Protein AF-L7Y8D2-F1 (afdb_monomer_lite)

Sequence (253 aa):
MAFKNGTKHVFAKVTVPNIDMLLEESTMKLNLISAARRVFLPCGKEVFQAQDIPPDTDVYISSGESFVDPLKTIKDHLSLTKAVSWTMNGIVLPLDKERGKTKPIISKRMKNLTEKTTARILVFKNGTGQDGYEIISPLEEKEQFLDMCTQRLDLLTRGKCLYNWIGKRVTHLKTVPLLDKCLQNSITPLRGPVWVSKGEGFIPSGAKIYLQGLLWALHQKLKPARDYSKQVRRKHFLEATVLLQLYFCSYRQ

Organism: Callorhinchus milii (NCBI:txid7868)

Radius of gyration: 34.99 Å; chains: 1; bounding box: 65×67×84 Å

Structure (mmCIF, N/CA/C/O backbone):
data_AF-L7Y8D2-F1
#
_entry.id   AF-L7Y8D2-F1
#
loop_
_atom_site.group_PDB
_atom_site.id
_atom_site.type_symbol
_atom_site.label_atom_id
_atom_site.label_alt_id
_atom_site.label_comp_id
_atom_site.label_asym_id
_atom_site.label_entity_id
_atom_site.label_seq_id
_atom_site.pdbx_PDB_ins_code
_atom_site.Cartn_x
_atom_site.Cartn_y
_atom_site.Cartn_z
_atom_site.occupancy
_atom_site.B_iso_or_equiv
_atom_site.auth_seq_id
_atom_site.auth_comp_id
_atom_site.auth_asym_id
_atom_site.auth_atom_id
_atom_site.pdbx_PDB_model_num
ATOM 1 N N . MET A 1 1 ? -30.313 1.859 44.656 1.00 87.06 1 MET A N 1
ATOM 2 C CA . MET A 1 1 ? -30.293 3.143 43.895 1.00 87.06 1 MET A CA 1
ATOM 3 C C . MET A 1 1 ? -30.495 2.869 42.405 1.00 87.06 1 MET A C 1
ATOM 5 O O . MET A 1 1 ? -30.251 1.746 41.991 1.00 87.06 1 MET A O 1
ATOM 9 N N . ALA A 1 2 ? -30.916 3.842 41.590 1.00 90.25 2 ALA A N 1
ATOM 10 C CA . ALA A 1 2 ? -31.042 3.673 40.138 1.00 90.25 2 ALA A CA 1
ATOM 11 C C . ALA A 1 2 ? -29.843 4.288 39.401 1.00 90.25 2 ALA A C 1
ATOM 13 O O . ALA A 1 2 ? -29.525 5.453 39.617 1.00 90.25 2 ALA A O 1
ATOM 14 N N . PHE A 1 3 ? -29.191 3.529 38.525 1.00 91.44 3 PHE A N 1
ATOM 15 C CA . PHE A 1 3 ? -28.015 3.937 37.755 1.00 91.44 3 PHE A CA 1
ATOM 16 C C . PHE A 1 3 ? -28.296 3.904 36.260 1.00 91.44 3 PHE A C 1
ATOM 18 O O . PHE A 1 3 ? -29.052 3.067 35.768 1.00 91.44 3 PHE A O 1
ATOM 25 N N . LYS A 1 4 ? -27.613 4.761 35.505 1.00 91.12 4 LYS A N 1
ATOM 26 C CA . LYS A 1 4 ? -27.594 4.662 34.045 1.00 91.12 4 LYS A CA 1
ATOM 27 C C . LYS A 1 4 ? -26.744 3.467 33.595 1.00 91.12 4 LYS A C 1
ATOM 29 O O . LYS A 1 4 ? -25.609 3.310 34.045 1.00 91.12 4 LYS A O 1
ATOM 34 N N . ASN A 1 5 ? -27.259 2.655 32.670 1.00 89.69 5 ASN A N 1
ATOM 35 C CA . ASN A 1 5 ? -26.537 1.505 32.117 1.00 89.69 5 ASN A CA 1
ATOM 36 C C . ASN A 1 5 ? -25.126 1.887 31.613 1.00 89.69 5 ASN A C 1
ATOM 38 O O . ASN A 1 5 ? -24.954 2.904 30.939 1.00 89.69 5 ASN A O 1
ATOM 42 N N . GLY A 1 6 ? -24.117 1.082 31.961 1.00 84.12 6 GLY A N 1
ATOM 43 C CA . GLY A 1 6 ? -22.718 1.296 31.574 1.00 84.12 6 GLY A CA 1
ATOM 44 C C . GLY A 1 6 ? -21.927 2.319 32.399 1.00 84.12 6 GLY A C 1
ATOM 45 O O . GLY A 1 6 ? -20.721 2.441 32.192 1.00 84.12 6 GLY A O 1
ATOM 46 N N . THR A 1 7 ? -22.538 3.034 33.354 1.00 82.19 7 THR A N 1
ATOM 47 C CA . THR A 1 7 ? -21.833 4.043 34.170 1.00 82.19 7 THR A CA 1
ATOM 48 C C . THR A 1 7 ? -22.288 4.043 35.627 1.00 82.19 7 THR A C 1
ATOM 50 O O . THR A 1 7 ? -23.470 3.893 35.904 1.00 82.19 7 THR A O 1
ATOM 53 N N . LYS A 1 8 ? -21.368 4.273 36.576 1.00 83.81 8 LYS A N 1
ATOM 54 C CA . LYS A 1 8 ? -21.715 4.452 38.005 1.00 83.81 8 LYS A CA 1
ATOM 55 C C . LYS A 1 8 ? -21.830 5.912 38.451 1.00 83.81 8 LYS A C 1
ATOM 57 O O . LYS A 1 8 ? -22.299 6.176 39.549 1.00 83.81 8 LYS A O 1
ATOM 62 N N . HIS A 1 9 ? -21.402 6.858 37.616 1.00 84.81 9 HIS A N 1
ATOM 63 C CA . HIS A 1 9 ? -21.375 8.281 37.972 1.00 84.81 9 HIS A CA 1
ATOM 64 C C . HIS A 1 9 ? -22.739 8.966 37.851 1.00 84.81 9 HIS A C 1
ATOM 66 O O . HIS A 1 9 ? -22.956 9.998 38.474 1.00 84.81 9 HIS A O 1
ATOM 72 N N . VAL A 1 10 ? -23.651 8.399 37.058 1.00 86.81 10 VAL A N 1
ATOM 73 C CA . VAL A 1 10 ? -24.999 8.936 36.853 1.00 86.81 10 VAL A CA 1
ATOM 74 C C . VAL A 1 10 ? -25.980 8.039 37.590 1.00 86.81 10 VAL A C 1
ATOM 76 O O . VAL A 1 10 ? -26.250 6.917 37.151 1.00 86.81 10 VAL A O 1
ATOM 79 N N . PHE A 1 11 ? -26.476 8.530 38.724 1.00 90.94 11 PHE A N 1
ATOM 80 C CA . PHE A 1 11 ? -27.400 7.804 39.582 1.00 90.94 11 PHE A CA 1
ATOM 81 C C . PHE A 1 11 ? -28.480 8.716 40.155 1.00 90.94 11 PHE A C 1
ATOM 83 O O . PHE A 1 11 ? -28.294 9.923 40.292 1.00 90.94 11 PHE A O 1
ATOM 90 N N . ALA A 1 12 ? -29.608 8.112 40.507 1.00 90.69 12 ALA A N 1
ATOM 91 C CA . ALA A 1 12 ? -30.739 8.763 41.134 1.00 90.69 12 ALA A CA 1
ATOM 92 C C . ALA A 1 12 ? -31.308 7.867 42.237 1.00 90.69 12 ALA A C 1
ATOM 94 O O . ALA A 1 12 ? -31.361 6.639 42.117 1.00 90.69 12 ALA A O 1
ATOM 95 N N . LYS A 1 13 ? -31.771 8.493 43.319 1.00 89.69 13 LYS A N 1
ATOM 96 C CA . LYS A 1 13 ? -32.571 7.810 44.333 1.00 89.69 13 LYS A CA 1
ATOM 97 C C . LYS A 1 13 ? -34.033 7.847 43.890 1.00 89.69 13 LYS A C 1
ATOM 99 O O . LYS A 1 13 ? -34.602 8.923 43.706 1.00 89.69 13 LYS A O 1
ATOM 104 N N . VAL A 1 14 ? -34.610 6.671 43.687 1.00 86.19 14 VAL A N 1
ATOM 105 C CA . VAL A 1 14 ? -35.967 6.477 43.167 1.00 86.19 14 VAL A CA 1
ATOM 106 C C . VAL A 1 14 ? -36.667 5.514 44.118 1.00 86.19 14 VAL A C 1
ATOM 108 O O . VAL A 1 14 ? -36.115 4.458 44.425 1.00 86.19 14 VAL A O 1
ATOM 111 N N . THR A 1 15 ? -37.848 5.896 44.595 1.00 83.88 15 THR A N 1
ATOM 112 C CA . THR A 1 15 ? -38.684 5.071 45.473 1.00 83.88 15 THR A CA 1
ATOM 113 C C . THR A 1 15 ? -40.069 5.025 44.857 1.00 83.88 15 THR A C 1
ATOM 115 O O . THR A 1 15 ? -40.748 6.045 44.803 1.00 83.88 15 THR A O 1
ATOM 118 N N . VAL A 1 16 ? -40.474 3.859 44.369 1.00 82.75 16 VAL A N 1
ATOM 119 C CA . VAL A 1 16 ? -41.705 3.694 43.590 1.00 82.75 16 VAL A CA 1
ATOM 120 C C . VAL A 1 16 ? -42.292 2.301 43.808 1.00 82.75 16 VAL A C 1
ATOM 122 O O . VAL A 1 16 ? -41.536 1.353 44.026 1.00 82.75 16 VAL A O 1
ATOM 125 N N . PRO A 1 17 ? -43.627 2.162 43.741 1.00 83.31 17 PRO A N 1
ATOM 126 C CA . PRO A 1 17 ? -44.314 0.896 43.990 1.00 83.31 17 PRO A CA 1
ATOM 127 C C . PRO A 1 17 ? -44.324 -0.048 42.778 1.00 83.31 17 PRO A C 1
ATOM 129 O O . PRO A 1 17 ? -44.532 -1.245 42.950 1.00 83.31 17 PRO A O 1
ATOM 132 N N . ASN A 1 18 ? -44.125 0.469 41.559 1.00 87.44 18 ASN A N 1
ATOM 133 C CA . ASN A 1 18 ? -44.198 -0.313 40.324 1.00 87.44 18 ASN A CA 1
ATOM 134 C C . ASN A 1 18 ? -43.031 0.001 39.373 1.00 87.44 18 ASN A C 1
ATOM 136 O O . ASN A 1 18 ? -42.459 1.092 39.415 1.00 87.44 18 ASN A O 1
ATOM 140 N N . ILE A 1 19 ? -42.697 -0.950 38.496 1.00 87.69 19 ILE A N 1
ATOM 141 C CA . ILE A 1 19 ? -41.548 -0.850 37.588 1.00 87.69 19 ILE A CA 1
ATOM 142 C C . ILE A 1 19 ? -41.769 0.182 36.473 1.00 87.69 19 ILE A C 1
ATOM 144 O O . ILE A 1 19 ? -40.827 0.860 36.076 1.00 87.69 19 ILE A O 1
ATOM 148 N N . ASP A 1 20 ? -43.012 0.371 36.024 1.00 89.06 20 ASP A N 1
ATOM 149 C CA . ASP A 1 20 ? -43.337 1.362 34.990 1.00 89.06 20 ASP A CA 1
ATOM 150 C C . ASP A 1 20 ? -43.079 2.787 35.495 1.00 89.06 20 ASP A C 1
ATOM 152 O O . ASP A 1 20 ? -42.413 3.582 34.833 1.00 89.06 20 ASP A O 1
ATOM 156 N N . MET A 1 21 ? -43.497 3.072 36.735 1.00 88.88 21 MET A N 1
ATOM 157 C CA . MET A 1 21 ? -43.188 4.339 37.405 1.00 88.88 21 MET A CA 1
ATOM 158 C C . MET A 1 21 ? -41.683 4.501 37.640 1.00 88.88 21 MET A C 1
ATOM 160 O O . MET A 1 21 ? -41.162 5.611 37.560 1.00 88.88 21 MET A O 1
ATOM 164 N N . LEU A 1 22 ? -40.966 3.399 37.901 1.00 89.38 22 LEU A N 1
ATOM 165 C CA . LEU A 1 22 ? -39.508 3.413 38.024 1.00 89.38 22 LEU A CA 1
ATOM 166 C C . LEU A 1 22 ? -38.846 3.839 36.719 1.00 89.38 22 LEU A C 1
ATOM 168 O O . LEU A 1 22 ? -37.937 4.665 36.755 1.00 89.38 22 LEU A O 1
ATOM 172 N N . LEU A 1 23 ? -39.294 3.322 35.578 1.00 90.75 23 LEU A N 1
ATOM 173 C CA . LEU A 1 23 ? -38.768 3.699 34.267 1.00 90.75 23 LEU A CA 1
ATOM 174 C C . LEU A 1 23 ? -39.072 5.167 33.934 1.00 90.75 23 LEU A C 1
ATOM 176 O O . LEU A 1 23 ? -38.189 5.887 33.459 1.00 90.75 23 LEU A O 1
ATOM 180 N N . GLU A 1 24 ? -40.281 5.636 34.228 1.00 90.50 24 GLU A N 1
ATOM 181 C CA . GLU A 1 24 ? -40.686 7.019 33.971 1.00 90.50 24 GLU A CA 1
ATOM 182 C C . GLU A 1 24 ? -39.905 8.021 34.837 1.00 90.50 24 GLU A C 1
ATOM 184 O O . GLU A 1 24 ? -39.236 8.912 34.300 1.00 90.50 24 GLU A O 1
ATOM 189 N N . GLU A 1 25 ? -39.870 7.822 36.162 1.00 90.56 25 GLU A N 1
ATOM 190 C CA . GLU A 1 25 ? -39.086 8.672 37.069 1.00 90.56 25 GLU A CA 1
ATOM 191 C C . GLU A 1 25 ? -37.600 8.665 36.703 1.00 90.56 25 GLU A C 1
ATOM 193 O O . GLU A 1 25 ? -36.926 9.696 36.761 1.00 90.56 25 GLU A O 1
ATOM 198 N N . SER A 1 26 ? -37.076 7.504 36.317 1.00 90.31 26 SER A N 1
ATOM 199 C CA . SER A 1 26 ? -35.664 7.363 35.978 1.00 90.31 26 SER A CA 1
ATOM 200 C C . SER A 1 26 ? -35.309 8.013 34.651 1.00 90.31 26 SER A C 1
ATOM 202 O O . SER A 1 26 ? -34.191 8.497 34.508 1.00 90.31 26 SER A O 1
ATOM 204 N N . THR A 1 27 ? -36.243 8.083 33.699 1.00 91.31 27 THR A N 1
ATOM 205 C CA . THR A 1 27 ? -36.034 8.811 32.440 1.00 91.31 27 THR A CA 1
ATOM 206 C C . THR A 1 27 ? -35.743 10.283 32.720 1.00 91.31 27 THR A C 1
ATOM 208 O O . THR A 1 27 ? -34.766 10.822 32.196 1.00 91.31 27 THR A O 1
ATOM 211 N N . MET A 1 28 ? -36.528 10.902 33.609 1.00 88.31 28 MET A N 1
ATOM 212 C CA . MET A 1 28 ? -36.327 12.297 34.001 1.00 88.31 28 MET A CA 1
ATOM 213 C C . MET A 1 28 ? -35.109 12.474 34.914 1.00 88.31 28 MET A C 1
ATOM 215 O O . MET A 1 28 ? -34.241 13.299 34.634 1.00 88.31 28 MET A O 1
ATOM 219 N N . LYS A 1 29 ? -35.000 11.682 35.989 1.00 90.81 29 LYS A N 1
ATOM 220 C CA . LYS A 1 29 ? -33.957 11.860 37.015 1.00 90.81 29 LYS A CA 1
ATOM 221 C C . LYS A 1 29 ? -32.553 11.472 36.539 1.00 90.81 29 LYS A C 1
ATOM 223 O O . LYS A 1 29 ? -31.586 12.078 36.987 1.00 90.81 29 LYS A O 1
ATOM 228 N N . LEU A 1 30 ? -32.418 10.494 35.636 1.00 87.19 30 LEU A N 1
ATOM 229 C CA . LEU A 1 30 ? -31.123 10.108 35.048 1.00 87.19 30 LEU A CA 1
ATOM 230 C C . LEU A 1 30 ? -30.788 10.884 33.765 1.00 87.19 30 LEU A C 1
ATOM 232 O O . LEU A 1 30 ? -29.744 10.620 33.163 1.00 87.19 30 LEU A O 1
ATOM 236 N N . ASN A 1 31 ? -31.654 11.820 33.350 1.00 88.25 31 ASN A N 1
ATOM 237 C CA . ASN A 1 31 ? -31.511 12.633 32.141 1.00 88.25 31 ASN A CA 1
ATOM 238 C C . ASN A 1 31 ? -31.153 11.779 30.907 1.00 88.25 31 ASN A C 1
ATOM 240 O O . ASN A 1 31 ? -30.123 11.971 30.247 1.00 88.25 31 ASN A O 1
ATOM 244 N N . LEU A 1 32 ? -31.960 10.743 30.655 1.00 86.50 32 LEU A N 1
ATOM 245 C CA . LEU A 1 32 ? -31.735 9.841 29.529 1.00 86.50 32 LEU A CA 1
ATOM 246 C C . LEU A 1 32 ? -32.148 10.520 28.218 1.00 86.50 32 LEU A C 1
ATOM 248 O O . LEU A 1 32 ? -33.183 11.167 28.134 1.00 86.50 32 LEU A O 1
ATOM 252 N N . ILE A 1 33 ? -31.354 10.313 27.165 1.00 86.38 33 ILE A N 1
ATOM 253 C CA . ILE A 1 33 ? -31.612 10.865 25.819 1.00 86.38 33 ILE A CA 1
ATOM 254 C C . ILE A 1 33 ? -32.873 10.233 25.192 1.00 86.38 33 ILE A C 1
ATOM 256 O O . ILE A 1 33 ? -33.499 10.802 24.305 1.00 86.38 33 ILE A O 1
ATOM 260 N N . SER A 1 34 ? -33.239 9.036 25.653 1.00 89.94 34 SER A N 1
ATOM 261 C CA . SER A 1 34 ? -34.416 8.279 25.234 1.00 89.94 34 SER A CA 1
ATOM 262 C C . SER A 1 34 ? -35.076 7.655 26.459 1.00 89.94 34 SER A C 1
ATOM 264 O O . SER A 1 34 ? -34.386 7.342 27.435 1.00 89.94 34 SER A O 1
ATOM 266 N N . ALA A 1 35 ? -36.387 7.424 26.378 1.00 90.00 35 ALA A N 1
ATOM 267 C CA . ALA A 1 35 ? -37.167 6.794 27.436 1.00 90.00 35 ALA A CA 1
ATOM 268 C C . ALA A 1 35 ? -36.508 5.501 27.933 1.00 90.00 35 ALA A C 1
ATOM 270 O O . ALA A 1 35 ? -36.039 4.677 27.137 1.00 90.00 35 ALA A O 1
ATOM 271 N N . ALA A 1 36 ? -36.466 5.331 29.252 1.00 91.81 36 ALA A N 1
ATOM 272 C CA . ALA A 1 36 ? -36.068 4.080 29.868 1.00 91.81 36 ALA A CA 1
ATOM 273 C C . ALA A 1 36 ? -37.047 2.969 29.460 1.00 91.81 36 ALA A C 1
ATOM 275 O O . ALA A 1 36 ? -38.257 3.175 29.437 1.00 91.81 36 ALA A O 1
ATOM 276 N N . ARG A 1 37 ? -36.523 1.788 29.128 1.00 92.31 37 ARG A N 1
ATOM 277 C CA . ARG A 1 37 ? -37.324 0.634 28.683 1.00 92.31 37 ARG A CA 1
ATOM 278 C C . ARG A 1 37 ? -37.033 -0.647 29.448 1.00 92.31 37 ARG A C 1
ATOM 280 O O . ARG A 1 37 ? -37.861 -1.545 29.439 1.00 92.31 37 ARG A O 1
ATOM 287 N N . ARG A 1 38 ? -35.837 -0.770 30.028 1.00 91.44 38 ARG A N 1
ATOM 288 C CA . ARG A 1 38 ? -35.358 -2.016 30.636 1.00 91.44 38 ARG A CA 1
ATOM 289 C C . ARG A 1 38 ? -34.639 -1.741 31.946 1.00 91.44 38 ARG A C 1
ATOM 291 O O . ARG A 1 38 ? -33.908 -0.750 32.050 1.00 91.44 38 ARG A O 1
ATOM 298 N N . VAL A 1 39 ? -34.812 -2.649 32.903 1.00 91.25 39 VAL A N 1
ATOM 299 C CA . VAL A 1 39 ? -34.174 -2.618 34.223 1.00 91.25 39 VAL A CA 1
ATOM 300 C C . VAL A 1 39 ? -33.323 -3.871 34.390 1.00 91.25 39 VAL A C 1
ATOM 302 O O . VAL A 1 39 ? -33.779 -4.981 34.130 1.00 91.25 39 VAL A O 1
ATOM 305 N N . PHE A 1 40 ? -32.086 -3.696 34.838 1.00 92.62 40 PHE A N 1
ATOM 306 C CA . PHE A 1 40 ? -31.126 -4.770 35.055 1.00 92.62 40 PHE A CA 1
ATOM 307 C C . PHE A 1 40 ? -30.589 -4.750 36.483 1.00 92.62 40 PHE A C 1
ATOM 309 O O . PHE A 1 40 ? -30.324 -3.692 37.054 1.00 92.62 40 PHE A O 1
ATOM 316 N N . LEU A 1 41 ? -30.367 -5.932 37.045 1.00 91.00 41 LEU A N 1
ATOM 317 C CA . LEU A 1 41 ? -29.640 -6.108 38.300 1.00 91.00 41 LEU A CA 1
ATOM 318 C C . LEU A 1 41 ? -28.122 -5.982 38.088 1.00 91.00 41 LEU A C 1
ATOM 320 O O . LEU A 1 41 ? -27.644 -6.094 36.956 1.00 91.00 41 LEU A O 1
ATOM 324 N N . PRO A 1 42 ? -27.321 -5.845 39.163 1.00 86.56 42 PRO A N 1
ATOM 325 C CA . PRO A 1 42 ? -25.861 -5.797 39.061 1.00 86.56 42 PRO A CA 1
ATOM 326 C C . PRO A 1 42 ? -25.249 -7.071 38.465 1.00 86.56 42 PRO A C 1
ATOM 328 O O . PRO A 1 42 ? -24.153 -7.029 37.915 1.00 86.56 42 PRO A O 1
ATOM 331 N N . CYS A 1 43 ? -25.962 -8.199 38.549 1.00 82.38 43 CYS A N 1
ATOM 332 C CA . CYS A 1 43 ? -25.589 -9.462 37.915 1.00 82.38 43 CYS A CA 1
ATOM 333 C C . CYS A 1 43 ? -25.906 -9.518 36.407 1.00 82.38 43 CYS A C 1
ATOM 335 O O . CYS A 1 43 ? -25.601 -10.518 35.763 1.00 82.38 43 CYS A O 1
ATOM 337 N N . GLY A 1 44 ? -26.525 -8.476 35.843 1.00 85.62 44 GLY A N 1
ATOM 338 C CA . GLY A 1 44 ? -26.927 -8.397 34.438 1.00 85.62 44 GLY A CA 1
ATOM 339 C C . GLY A 1 44 ? -28.253 -9.082 34.098 1.00 85.62 44 GLY A C 1
ATOM 340 O O . GLY A 1 44 ? -28.633 -9.108 32.930 1.00 85.62 44 GLY A O 1
ATOM 341 N N . LYS A 1 45 ? -28.974 -9.617 35.093 1.00 89.50 45 LYS A N 1
ATOM 342 C CA . LYS A 1 45 ? -30.316 -10.191 34.909 1.00 89.50 45 LYS A CA 1
ATOM 343 C C . LYS A 1 45 ? -31.349 -9.079 34.694 1.00 89.50 45 LYS A C 1
ATOM 345 O O . LYS A 1 45 ? -31.377 -8.118 35.461 1.00 89.50 45 LYS A O 1
ATOM 350 N N . GLU A 1 46 ? -32.182 -9.223 33.666 1.00 91.06 46 GLU A N 1
ATOM 351 C CA . GLU A 1 46 ? -33.297 -8.311 33.377 1.00 91.06 46 GLU A CA 1
ATOM 352 C C . GLU A 1 46 ? -34.460 -8.560 34.344 1.00 91.06 46 GLU A C 1
ATOM 354 O O . GLU A 1 46 ? -34.756 -9.706 34.694 1.00 91.06 46 GLU A O 1
ATOM 359 N N . VAL A 1 47 ? -35.088 -7.477 34.790 1.00 90.69 47 VAL A N 1
ATOM 360 C CA . VAL A 1 47 ? -36.186 -7.484 35.758 1.00 90.69 47 VAL A CA 1
ATOM 361 C C . VAL A 1 47 ? -37.434 -6.931 35.084 1.00 90.69 47 VAL A C 1
ATOM 363 O O . VAL A 1 47 ? -37.393 -5.848 34.501 1.00 90.69 47 VAL A O 1
ATOM 366 N N . PHE A 1 48 ? -38.538 -7.670 35.191 1.00 86.31 48 PHE A N 1
ATOM 367 C CA . PHE A 1 48 ? -39.834 -7.280 34.628 1.00 86.31 48 PHE A CA 1
ATOM 368 C C . PHE A 1 48 ? -40.857 -6.907 35.701 1.00 86.31 48 PHE A C 1
ATOM 370 O O . PHE A 1 48 ? -41.799 -6.182 35.405 1.00 86.31 48 PHE A O 1
ATOM 377 N N . GLN A 1 49 ? -40.688 -7.381 36.939 1.00 84.94 49 GLN A N 1
ATOM 378 C CA . GLN A 1 49 ? -41.607 -7.101 38.039 1.00 84.94 49 GLN A CA 1
ATOM 379 C C . GLN A 1 49 ? -40.877 -6.489 39.234 1.00 84.94 49 GLN A C 1
ATOM 381 O O . GLN A 1 49 ? -39.734 -6.827 39.525 1.00 84.94 49 GLN A O 1
ATOM 386 N N . ALA A 1 50 ? -41.559 -5.608 39.971 1.00 82.88 50 ALA A N 1
ATOM 387 C CA . ALA A 1 50 ? -40.984 -4.951 41.147 1.00 82.88 50 ALA A CA 1
ATOM 388 C C . ALA A 1 50 ? -40.599 -5.940 42.268 1.00 82.88 50 ALA A C 1
ATOM 390 O O . ALA A 1 50 ? -39.672 -5.672 43.024 1.00 82.88 50 ALA A O 1
ATOM 391 N N . GLN A 1 51 ? -41.268 -7.097 42.344 1.00 84.12 51 GLN A N 1
ATOM 392 C CA . GLN A 1 51 ? -40.999 -8.150 43.335 1.00 84.12 51 GLN A CA 1
ATOM 393 C C . GLN A 1 51 ? -39.635 -8.828 43.134 1.00 84.12 51 GLN A C 1
ATOM 395 O O . GLN A 1 51 ? -39.054 -9.338 44.089 1.00 84.12 51 GLN A O 1
ATOM 400 N N . ASP A 1 52 ? -39.107 -8.806 41.906 1.00 83.56 52 ASP A N 1
ATOM 401 C CA . ASP A 1 52 ? -37.815 -9.408 41.564 1.00 83.56 52 ASP A CA 1
ATOM 402 C C . ASP A 1 52 ? -36.621 -8.529 41.984 1.00 83.56 52 ASP A C 1
ATOM 404 O O . ASP A 1 52 ? -35.467 -8.951 41.865 1.00 83.56 52 ASP A O 1
ATOM 408 N N . ILE A 1 53 ? -36.878 -7.297 42.445 1.00 83.44 53 ILE A N 1
ATOM 409 C CA . ILE A 1 53 ? -35.863 -6.355 42.917 1.00 83.44 53 ILE A CA 1
ATOM 410 C C . ILE A 1 53 ? -35.785 -6.474 44.443 1.00 83.44 53 ILE A C 1
ATOM 412 O O . ILE A 1 53 ? -36.732 -6.091 45.133 1.00 83.44 53 ILE A O 1
ATOM 416 N N . PRO A 1 54 ? -34.666 -6.960 45.007 1.00 83.62 54 PRO A N 1
ATOM 417 C CA . PRO A 1 54 ? -34.513 -6.992 46.452 1.00 83.62 54 PRO A CA 1
ATOM 418 C C . PRO A 1 54 ? -34.491 -5.562 47.025 1.00 83.62 54 PRO A C 1
ATOM 420 O O . PRO A 1 54 ? -33.996 -4.638 46.363 1.00 83.62 54 PRO A O 1
ATOM 423 N N . PRO A 1 55 ? -34.983 -5.356 48.260 1.00 81.38 55 PRO A N 1
ATOM 424 C CA . PRO A 1 55 ? -34.941 -4.047 48.905 1.00 81.38 55 PRO A CA 1
ATOM 425 C C . PRO A 1 55 ? -33.498 -3.528 48.997 1.00 81.38 55 PRO A C 1
ATOM 427 O O . PRO A 1 55 ? -32.550 -4.306 49.098 1.00 81.38 55 PRO A O 1
ATOM 430 N N . ASP A 1 56 ? -33.338 -2.207 48.892 1.00 81.88 56 ASP A N 1
ATOM 431 C CA . ASP A 1 56 ? -32.051 -1.491 48.918 1.00 81.88 56 ASP A CA 1
ATOM 432 C C . ASP A 1 56 ? -31.011 -1.925 47.868 1.00 81.88 56 ASP A C 1
ATOM 434 O O . ASP A 1 56 ? -29.824 -1.619 47.982 1.00 81.88 56 ASP A O 1
ATOM 438 N N . THR A 1 57 ? -31.449 -2.577 46.788 1.00 85.94 57 THR A N 1
ATOM 439 C CA . THR A 1 57 ? -30.550 -3.011 45.713 1.00 85.94 57 THR A CA 1
ATOM 440 C C . THR A 1 57 ? -30.296 -1.907 44.683 1.00 85.94 57 THR A C 1
ATOM 442 O O . THR A 1 57 ? -31.116 -1.015 44.429 1.00 85.94 57 THR A O 1
ATOM 445 N N . ASP A 1 58 ? -29.116 -1.961 44.071 1.00 90.00 58 ASP A N 1
ATOM 446 C CA . ASP A 1 58 ? -28.742 -1.110 42.950 1.00 90.00 58 ASP A CA 1
ATOM 447 C C . ASP A 1 58 ? -29.261 -1.678 41.632 1.00 90.00 58 ASP A C 1
ATOM 449 O O . ASP A 1 58 ? -29.004 -2.830 41.296 1.00 90.00 58 ASP A O 1
ATOM 453 N N . VAL A 1 59 ? -29.973 -0.855 40.869 1.00 90.88 59 VAL A N 1
ATOM 454 C CA . VAL A 1 59 ? -30.570 -1.229 39.584 1.00 90.88 59 VAL A CA 1
ATOM 455 C C . VAL A 1 59 ? -30.001 -0.372 38.463 1.00 90.88 59 VAL A C 1
ATOM 457 O O . VAL A 1 59 ? -29.722 0.810 38.651 1.00 90.88 59 VAL A O 1
ATOM 460 N N . TYR A 1 60 ? -29.833 -0.963 37.286 1.00 91.94 60 TYR A N 1
ATOM 461 C CA . TYR A 1 60 ? -29.293 -0.317 36.095 1.00 91.94 60 TYR A CA 1
ATOM 462 C C . TYR A 1 60 ? -30.376 -0.163 35.041 1.00 91.94 60 TYR A C 1
ATOM 464 O O . TYR A 1 60 ? -31.066 -1.117 34.693 1.00 91.94 60 TYR A O 1
ATOM 472 N N . ILE A 1 61 ? -30.506 1.044 34.508 1.00 91.81 61 ILE A N 1
ATOM 473 C CA . ILE A 1 61 ? -31.620 1.435 33.654 1.00 91.81 61 ILE A CA 1
ATOM 474 C C . ILE A 1 61 ? -31.109 1.706 32.250 1.00 91.81 61 ILE A C 1
ATOM 476 O O . ILE A 1 61 ? -30.138 2.441 32.051 1.00 91.81 61 ILE A O 1
ATOM 480 N N . SER A 1 62 ? -31.771 1.088 31.276 1.00 91.94 62 SER A N 1
ATOM 481 C CA . SER A 1 62 ? -31.413 1.139 29.863 1.00 91.94 62 SER A CA 1
ATOM 482 C C . SER A 1 62 ? -32.579 1.637 29.014 1.00 91.94 62 SER A C 1
ATOM 484 O O . SER A 1 62 ? -33.735 1.278 29.241 1.00 91.94 62 SER A O 1
ATOM 486 N N . SER A 1 63 ? -32.268 2.412 27.974 1.00 91.31 63 SER A N 1
ATOM 487 C CA . SER A 1 63 ? -33.234 2.891 26.975 1.00 91.31 63 SER A CA 1
ATOM 488 C C . SER A 1 63 ? -33.542 1.856 25.872 1.00 91.31 63 SER A C 1
ATOM 490 O O . SER A 1 63 ? -34.205 2.175 24.884 1.00 91.31 63 SER A O 1
ATOM 492 N N . GLY A 1 64 ? -33.067 0.611 26.018 1.00 86.75 64 GLY A N 1
ATOM 493 C CA . GLY A 1 64 ? -33.309 -0.500 25.083 1.00 86.75 64 GLY A CA 1
ATOM 494 C C . GLY A 1 64 ? -32.070 -1.327 24.724 1.00 86.75 64 GLY A C 1
ATOM 495 O O . GLY A 1 64 ? -32.199 -2.359 24.074 1.00 86.75 64 GLY A O 1
ATOM 496 N N . GLU A 1 65 ? -30.890 -0.897 25.161 1.00 88.88 65 GLU A N 1
ATOM 497 C CA . GLU A 1 65 ? -29.628 -1.625 25.020 1.00 88.88 65 GLU A CA 1
ATOM 498 C C . GLU A 1 65 ? -29.521 -2.758 26.055 1.00 88.88 65 GLU A C 1
ATOM 500 O O . GLU A 1 65 ? -30.130 -2.695 27.128 1.00 88.88 65 GLU A O 1
ATOM 505 N N . SER A 1 66 ? -28.719 -3.782 25.756 1.00 88.81 66 SER A N 1
ATOM 506 C CA . SER A 1 66 ? -28.375 -4.845 26.709 1.00 88.81 66 SER A CA 1
ATOM 507 C C . SER A 1 66 ? -27.569 -4.306 27.895 1.00 88.81 66 SER A C 1
ATOM 509 O O . SER A 1 66 ? -26.907 -3.273 27.785 1.00 88.81 66 SER A O 1
ATOM 511 N N . PHE A 1 67 ? -27.568 -5.028 29.017 1.00 89.31 67 PHE A N 1
ATOM 512 C CA . PHE A 1 67 ? -26.762 -4.671 30.184 1.00 89.31 67 PHE A CA 1
ATOM 513 C C . PHE A 1 67 ? -25.274 -4.505 29.836 1.00 89.31 67 PHE A C 1
ATOM 515 O O . PHE A 1 67 ? -24.661 -5.372 29.208 1.00 89.31 67 PHE A O 1
ATOM 522 N N . VAL A 1 68 ? -24.691 -3.391 30.276 1.00 87.38 68 VAL A N 1
ATOM 523 C CA . VAL A 1 68 ? -23.267 -3.086 30.147 1.00 87.38 68 VAL A CA 1
ATOM 524 C C . VAL A 1 68 ? -22.688 -2.975 31.551 1.00 87.38 68 VAL A C 1
ATOM 526 O O . VAL A 1 68 ? -23.017 -2.042 32.283 1.00 87.38 68 VAL A O 1
ATOM 529 N N . ASP A 1 69 ? -21.805 -3.913 31.915 1.00 84.69 69 ASP A N 1
ATOM 530 C CA . ASP A 1 69 ? -21.097 -3.861 33.199 1.00 84.69 69 ASP A CA 1
ATOM 531 C C . ASP A 1 69 ? -20.276 -2.557 33.263 1.00 84.69 69 ASP A C 1
ATOM 533 O O . ASP A 1 69 ? -19.340 -2.385 32.472 1.00 84.69 69 ASP A O 1
ATOM 537 N N . PRO A 1 70 ? -20.580 -1.637 34.197 1.00 81.44 70 PRO A N 1
ATOM 538 C CA . PRO A 1 70 ? -19.859 -0.373 34.316 1.00 81.44 70 PRO A CA 1
ATOM 539 C C . PRO A 1 70 ? -18.380 -0.558 34.683 1.00 81.44 70 PRO A C 1
ATOM 541 O O . PRO A 1 70 ? -17.574 0.348 34.483 1.00 81.44 70 PRO A O 1
ATOM 544 N N . LEU A 1 71 ? -17.996 -1.721 35.220 1.00 80.06 71 LEU A N 1
ATOM 545 C CA . LEU A 1 71 ? -16.606 -2.037 35.547 1.00 80.06 71 LEU A CA 1
ATOM 546 C C . LEU A 1 71 ? -15.837 -2.630 34.367 1.00 80.06 71 LEU A C 1
ATOM 548 O O . LEU A 1 71 ? -14.614 -2.751 34.450 1.00 80.06 71 LEU A O 1
ATOM 552 N N . LYS A 1 72 ? -16.515 -2.994 33.274 1.00 81.88 72 LYS A N 1
ATOM 553 C CA . LYS A 1 72 ? -15.878 -3.619 32.113 1.00 81.88 72 LYS A CA 1
ATOM 554 C C . LYS A 1 72 ? -14.798 -2.722 31.520 1.00 81.88 72 LYS A C 1
ATOM 556 O O . LYS A 1 72 ? -13.670 -3.166 31.364 1.00 81.88 72 LYS A O 1
ATOM 561 N N . THR A 1 73 ? -15.094 -1.439 31.322 1.00 75.44 73 THR A N 1
ATOM 562 C CA . THR A 1 73 ? -14.137 -0.456 30.789 1.00 75.44 73 THR A CA 1
ATOM 563 C C . THR A 1 73 ? -12.882 -0.344 31.657 1.00 75.44 73 THR A C 1
ATOM 565 O O . THR A 1 73 ? -11.770 -0.285 31.139 1.00 75.44 73 THR A O 1
ATOM 568 N N . ILE A 1 74 ? -13.042 -0.354 32.985 1.00 79.56 74 ILE A N 1
ATOM 569 C CA . ILE A 1 74 ? -11.923 -0.258 33.935 1.00 79.56 74 ILE A CA 1
ATOM 570 C C . ILE A 1 74 ? -11.098 -1.548 33.918 1.00 79.56 74 ILE A C 1
ATOM 572 O O . ILE A 1 74 ? -9.871 -1.486 33.897 1.00 79.56 74 ILE A O 1
ATOM 576 N N . LYS A 1 75 ? -11.752 -2.716 33.893 1.00 80.44 75 LYS A N 1
ATOM 577 C CA . LYS A 1 75 ? -11.081 -4.021 33.783 1.00 80.44 75 LYS A CA 1
ATOM 578 C C . LYS A 1 75 ? -10.307 -4.137 32.473 1.00 80.44 75 LYS A C 1
ATOM 580 O O . LYS A 1 75 ? -9.148 -4.545 32.495 1.00 80.44 75 LYS A O 1
ATOM 585 N N . ASP A 1 76 ? -10.916 -3.729 31.365 1.00 78.19 76 ASP A N 1
ATOM 586 C CA . ASP A 1 76 ? -10.301 -3.736 30.042 1.00 78.19 76 ASP A CA 1
ATOM 587 C C . ASP A 1 76 ? -9.090 -2.798 30.022 1.00 78.19 76 ASP A C 1
ATOM 589 O O . ASP A 1 76 ? -7.995 -3.221 29.651 1.00 78.19 76 ASP A O 1
ATOM 593 N N . HIS A 1 77 ? -9.234 -1.570 30.528 1.00 77.06 77 HIS A N 1
ATOM 594 C CA . HIS A 1 77 ? -8.125 -0.625 30.648 1.00 77.06 77 HIS A CA 1
ATOM 595 C C . HIS A 1 77 ? -6.994 -1.185 31.517 1.00 77.06 77 HIS A C 1
ATOM 597 O O . HIS A 1 77 ? -5.842 -1.197 31.095 1.00 77.06 77 HIS A O 1
ATOM 603 N N . LEU A 1 78 ? -7.309 -1.720 32.699 1.00 79.19 78 LEU A N 1
ATOM 604 C CA . LEU A 1 78 ? -6.322 -2.310 33.603 1.00 79.19 78 LEU A CA 1
ATOM 605 C C . LEU A 1 78 ? -5.618 -3.517 32.966 1.00 79.19 78 LEU A C 1
ATOM 607 O O . LEU A 1 78 ? -4.415 -3.689 33.142 1.00 79.19 78 LEU A O 1
ATOM 611 N N . SER A 1 79 ? -6.343 -4.342 32.208 1.00 73.69 79 SER A N 1
ATOM 612 C CA . SER A 1 79 ? -5.768 -5.474 31.477 1.00 73.69 79 SER A CA 1
ATOM 613 C C . SER A 1 79 ? -4.816 -5.023 30.365 1.00 73.69 79 SER A C 1
ATOM 615 O O . SER A 1 79 ? -3.766 -5.635 30.173 1.00 73.69 79 SER A O 1
ATOM 617 N N . LEU A 1 80 ? -5.134 -3.919 29.681 1.00 69.31 80 LEU A N 1
ATOM 618 C CA . LEU A 1 80 ? -4.263 -3.305 28.682 1.00 69.31 80 LEU A CA 1
ATOM 619 C C . LEU A 1 80 ? -3.016 -2.705 29.336 1.00 69.31 80 LEU A C 1
ATOM 621 O O . LEU A 1 80 ? -1.915 -2.947 28.853 1.00 69.31 80 LEU A O 1
ATOM 625 N N . THR A 1 81 ? -3.160 -1.985 30.453 1.00 68.31 81 THR A N 1
ATOM 626 C CA . THR A 1 81 ? -2.023 -1.391 31.174 1.00 68.31 81 THR A CA 1
ATOM 627 C C . THR A 1 81 ? -1.099 -2.456 31.758 1.00 68.31 81 THR A C 1
ATOM 629 O O . THR A 1 81 ? 0.110 -2.311 31.662 1.00 68.31 81 THR A O 1
ATOM 632 N N . LYS A 1 82 ? -1.630 -3.563 32.296 1.00 73.31 82 LYS A N 1
ATOM 633 C CA . LYS A 1 82 ? -0.811 -4.688 32.793 1.00 73.31 82 LYS A CA 1
ATOM 634 C C . LYS A 1 82 ? 0.078 -5.308 31.716 1.00 73.31 82 LYS A C 1
ATOM 636 O O . LYS A 1 82 ? 1.133 -5.842 32.035 1.00 73.31 82 LYS A O 1
ATOM 641 N N . ALA A 1 83 ? -0.359 -5.265 30.462 1.00 67.62 83 ALA A N 1
ATOM 642 C CA . ALA A 1 83 ? 0.386 -5.836 29.351 1.00 67.62 83 ALA A CA 1
ATOM 643 C C . ALA A 1 83 ? 1.448 -4.874 28.784 1.00 67.62 83 ALA A C 1
ATOM 645 O O . ALA A 1 83 ? 2.258 -5.290 27.962 1.00 67.62 83 ALA A O 1
ATOM 646 N N . VAL A 1 84 ? 1.448 -3.604 29.202 1.00 72.06 84 VAL A N 1
ATOM 647 C CA . VAL A 1 84 ? 2.351 -2.557 28.711 1.00 72.06 84 VAL A CA 1
ATOM 648 C C . VAL A 1 84 ? 3.305 -2.147 29.831 1.00 72.06 84 VAL A C 1
ATOM 650 O O . VAL A 1 84 ? 2.865 -1.719 30.893 1.00 72.06 84 VAL A O 1
ATOM 653 N N . SER A 1 85 ? 4.615 -2.236 29.601 1.00 77.06 85 SER A N 1
ATOM 654 C CA . SER A 1 85 ? 5.626 -1.825 30.582 1.00 77.06 85 SER A CA 1
ATOM 655 C C . SER A 1 85 ? 6.368 -0.568 30.127 1.00 77.06 85 SER A C 1
ATOM 657 O O . SER A 1 85 ? 6.749 -0.428 28.965 1.00 77.06 85 SER A O 1
ATOM 659 N N . TRP A 1 86 ? 6.572 0.378 31.047 1.00 73.50 86 TRP A N 1
ATOM 660 C CA . TRP A 1 86 ? 7.483 1.501 30.830 1.00 73.50 86 TRP A CA 1
ATOM 661 C C . TRP A 1 86 ? 8.907 1.048 31.134 1.00 73.50 86 TRP A C 1
ATOM 663 O O . TRP A 1 86 ? 9.190 0.546 32.219 1.00 73.50 86 TRP A O 1
ATOM 673 N N . THR A 1 87 ? 9.806 1.234 30.177 1.00 80.38 87 THR A N 1
ATOM 674 C CA . THR A 1 87 ? 11.246 1.031 30.356 1.00 80.38 87 THR A CA 1
ATOM 675 C C . THR A 1 87 ? 11.966 2.369 30.233 1.00 80.38 87 THR A C 1
ATOM 677 O O . THR A 1 87 ? 11.401 3.334 29.716 1.00 80.38 87 THR A O 1
ATOM 680 N N . MET A 1 88 ? 13.236 2.426 30.641 1.00 79.56 88 MET A N 1
ATOM 681 C CA . MET A 1 88 ? 14.085 3.617 30.464 1.00 79.56 88 MET A CA 1
ATOM 682 C C . MET A 1 88 ? 14.187 4.087 29.003 1.00 79.56 88 MET A C 1
ATOM 684 O O . MET A 1 88 ? 14.487 5.249 28.753 1.00 79.56 88 MET A O 1
ATOM 688 N N . ASN A 1 89 ? 13.879 3.207 28.046 1.00 80.62 89 ASN A N 1
ATOM 689 C CA . ASN A 1 89 ? 13.932 3.483 26.612 1.00 80.62 89 ASN A CA 1
ATOM 690 C C . ASN A 1 89 ? 12.538 3.753 26.006 1.00 80.62 89 ASN A C 1
ATOM 692 O O . ASN A 1 89 ? 12.414 3.887 24.790 1.00 80.62 89 ASN A O 1
ATOM 696 N N . GLY A 1 90 ? 11.489 3.819 26.835 1.00 84.75 90 GLY A N 1
ATOM 697 C CA . GLY A 1 90 ? 10.115 4.112 26.427 1.00 84.75 90 GLY A CA 1
ATOM 698 C C . GLY A 1 90 ? 9.117 2.982 26.694 1.00 84.75 90 GLY A C 1
ATOM 699 O O . GLY A 1 90 ? 9.357 2.067 27.487 1.00 84.75 90 GLY A O 1
ATOM 700 N N . ILE A 1 91 ? 7.962 3.076 26.032 1.00 82.75 91 ILE A N 1
ATOM 701 C CA . ILE A 1 91 ? 6.823 2.163 26.190 1.00 82.75 91 ILE A CA 1
ATOM 702 C C . ILE A 1 91 ? 7.095 0.850 25.448 1.00 82.75 91 ILE A C 1
ATOM 704 O O . ILE A 1 91 ? 7.245 0.839 24.225 1.00 82.75 91 ILE A O 1
ATOM 708 N N . VAL A 1 92 ? 7.085 -0.267 26.172 1.00 80.12 92 VAL A N 1
ATOM 709 C CA . VAL A 1 92 ? 7.164 -1.618 25.611 1.00 80.12 92 VAL A CA 1
ATOM 710 C C . VAL A 1 92 ? 5.760 -2.213 25.541 1.00 80.12 92 VAL A C 1
ATOM 712 O O . VAL A 1 92 ? 5.079 -2.393 26.550 1.00 80.12 92 VAL A O 1
ATOM 715 N N . LEU A 1 93 ? 5.317 -2.502 24.317 1.00 76.62 93 LEU A N 1
ATOM 716 C CA . LEU A 1 93 ? 4.052 -3.184 24.039 1.00 76.62 93 LEU A CA 1
ATOM 717 C C . LEU A 1 93 ? 4.254 -4.713 24.087 1.00 76.62 93 LEU A C 1
ATOM 719 O O . LEU A 1 93 ? 5.315 -5.187 23.676 1.00 76.62 93 LEU A O 1
ATOM 723 N N . PRO A 1 94 ? 3.245 -5.492 24.508 1.00 70.75 94 PRO A N 1
ATOM 724 C CA . PRO A 1 94 ? 3.352 -6.947 24.640 1.00 70.75 94 PRO A CA 1
ATOM 725 C C . PRO A 1 94 ? 3.560 -7.624 23.275 1.00 70.75 94 PRO A C 1
ATOM 727 O O . PRO A 1 94 ? 2.905 -7.262 2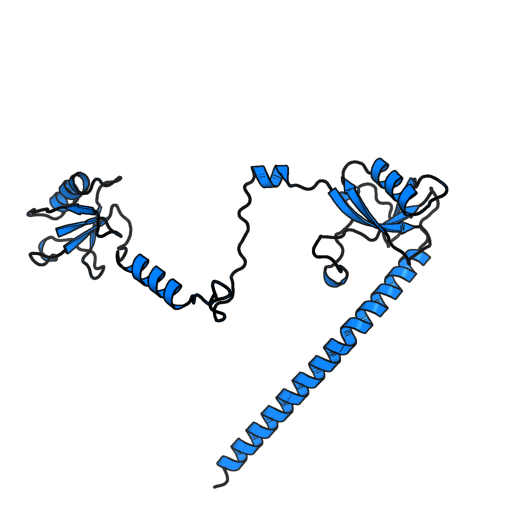2.294 1.00 70.75 94 PRO A O 1
ATOM 730 N N . LEU A 1 95 ? 4.463 -8.612 23.215 1.00 66.94 95 LEU A N 1
ATOM 731 C CA . LEU A 1 95 ? 4.793 -9.353 21.986 1.00 66.94 95 LEU A CA 1
ATOM 732 C C . LEU A 1 95 ? 3.718 -10.381 21.593 1.00 66.94 95 LEU A C 1
ATOM 734 O O . LEU A 1 95 ? 3.541 -10.647 20.408 1.00 66.94 95 LEU A O 1
ATOM 738 N N . ASP A 1 96 ? 2.982 -10.916 22.570 1.00 64.25 96 ASP A N 1
ATOM 739 C CA . ASP A 1 96 ? 2.129 -12.107 22.406 1.00 64.25 96 ASP A CA 1
ATOM 740 C C . ASP A 1 96 ? 0.798 -11.853 21.681 1.00 64.25 96 ASP A C 1
ATOM 742 O O . ASP A 1 96 ? -0.010 -12.764 21.501 1.00 64.25 96 ASP A O 1
ATOM 746 N N . LYS A 1 97 ? 0.532 -10.611 21.263 1.00 62.81 97 LYS A N 1
ATOM 747 C CA . LYS A 1 97 ? -0.650 -10.274 20.467 1.00 62.81 97 LYS A CA 1
ATOM 748 C C . LYS A 1 97 ? -0.228 -9.911 19.054 1.00 62.81 97 LYS A C 1
ATOM 750 O O . LYS A 1 97 ? 0.463 -8.913 18.844 1.00 62.81 97 LYS A O 1
ATOM 755 N N . GLU A 1 98 ? -0.707 -10.687 18.081 1.00 63.03 98 GLU A N 1
ATOM 756 C CA . GLU A 1 98 ? -0.607 -10.330 16.669 1.00 63.03 98 GLU A CA 1
ATOM 757 C C . GLU A 1 98 ? -1.147 -8.912 16.474 1.00 63.03 98 GLU A C 1
ATOM 759 O O . GLU A 1 98 ? -2.323 -8.620 16.718 1.00 63.03 98 GLU A O 1
ATOM 764 N N . ARG A 1 99 ? -0.266 -7.997 16.062 1.00 63.66 99 ARG A N 1
ATOM 765 C CA . ARG A 1 99 ? -0.659 -6.629 15.739 1.00 63.66 99 ARG A CA 1
ATOM 766 C C . ARG A 1 99 ? -1.570 -6.694 14.521 1.00 63.66 99 ARG A C 1
ATOM 768 O O . ARG A 1 99 ? -1.106 -6.858 13.393 1.00 63.66 99 ARG A O 1
ATOM 775 N N . GLY A 1 100 ? -2.874 -6.553 14.747 1.00 60.47 100 GLY A N 1
ATOM 776 C CA . GLY A 1 100 ? -3.828 -6.352 13.667 1.00 60.47 100 GLY A CA 1
ATOM 777 C C . GLY A 1 100 ? -3.358 -5.195 12.784 1.00 60.47 100 GLY A C 1
ATOM 778 O O . GLY A 1 100 ? -2.883 -4.173 13.280 1.00 60.47 100 GLY A O 1
ATOM 779 N N . LYS A 1 101 ? -3.454 -5.350 11.460 1.00 64.00 101 LYS A N 1
ATOM 780 C CA . LYS A 1 101 ? -3.101 -4.274 10.528 1.00 64.00 101 LYS A CA 1
ATOM 781 C C . LYS A 1 101 ? -3.997 -3.071 10.814 1.00 64.00 101 LYS A C 1
ATOM 783 O O . LYS A 1 101 ? -5.199 -3.131 10.549 1.00 64.00 101 LYS A O 1
ATOM 788 N N . THR A 1 102 ? -3.425 -1.977 11.313 1.00 58.47 102 THR A N 1
ATOM 789 C CA . THR A 1 102 ? -4.144 -0.707 11.425 1.00 58.47 102 THR A CA 1
ATOM 790 C C . THR A 1 102 ? -4.566 -0.293 10.023 1.00 58.47 102 THR A C 1
ATOM 792 O O . THR A 1 102 ? -3.724 -0.030 9.165 1.00 58.47 102 THR A O 1
ATOM 795 N N . LYS A 1 103 ? -5.873 -0.274 9.753 1.00 60.09 103 LYS A N 1
ATOM 796 C CA . LYS A 1 103 ? -6.385 0.292 8.506 1.00 60.09 103 LYS A CA 1
ATOM 797 C C . LYS A 1 103 ? -6.289 1.810 8.647 1.00 60.09 103 LYS A C 1
ATOM 799 O O . LYS A 1 103 ? -6.968 2.353 9.517 1.00 60.09 103 LYS A O 1
ATOM 804 N N . PRO A 1 104 ? -5.480 2.512 7.840 1.00 59.22 104 PRO A N 1
ATOM 805 C CA . PRO A 1 104 ? -5.501 3.963 7.863 1.00 59.22 104 PRO A CA 1
ATOM 806 C C . PRO A 1 104 ? -6.875 4.414 7.355 1.00 59.22 104 PRO A C 1
ATOM 808 O O . PRO A 1 104 ? -7.209 4.244 6.178 1.00 59.22 104 PRO A O 1
ATOM 811 N N . ILE A 1 105 ? -7.705 4.959 8.245 1.00 68.31 105 ILE A N 1
ATOM 812 C CA . ILE A 1 105 ? -8.987 5.562 7.874 1.00 68.31 105 ILE A CA 1
ATOM 813 C C . ILE A 1 105 ? -8.681 6.969 7.354 1.00 68.31 105 ILE A C 1
ATOM 815 O O . ILE A 1 105 ? -8.836 7.968 8.046 1.00 68.31 105 ILE A O 1
ATOM 819 N N . ILE A 1 106 ? -8.173 7.047 6.125 1.00 70.06 106 ILE A N 1
ATOM 820 C CA . ILE A 1 106 ? -8.023 8.321 5.417 1.00 70.06 106 ILE A CA 1
ATOM 821 C C . ILE A 1 106 ? -9.407 8.742 4.909 1.00 70.06 106 ILE A C 1
ATOM 823 O O . ILE A 1 106 ? -10.114 7.944 4.282 1.00 70.06 106 ILE A O 1
ATOM 827 N N . SER A 1 107 ? -9.794 9.993 5.174 1.00 77.31 107 SER A N 1
ATOM 828 C CA . SER A 1 107 ? -11.067 10.558 4.714 1.00 77.31 107 SER A CA 1
ATOM 829 C C . SER A 1 107 ? -11.160 10.550 3.183 1.00 77.31 107 SER A C 1
ATOM 831 O O . SER A 1 107 ? -10.150 10.664 2.492 1.00 77.31 107 SER A O 1
ATOM 833 N N . LYS A 1 108 ? -12.373 10.450 2.619 1.00 74.62 108 LYS A N 1
ATOM 834 C CA . LYS A 1 108 ? -12.578 10.492 1.154 1.00 74.62 108 LYS A CA 1
ATOM 835 C C . LYS A 1 108 ? -11.979 11.760 0.528 1.00 74.62 108 LYS A C 1
ATOM 837 O O . LYS A 1 108 ? -11.321 11.683 -0.500 1.00 74.62 108 LYS A O 1
ATOM 842 N N . ARG A 1 109 ? -12.125 12.906 1.207 1.00 70.31 109 ARG A N 1
ATOM 843 C CA . ARG A 1 109 ? -11.534 14.189 0.795 1.00 70.31 109 ARG A CA 1
ATOM 844 C C . ARG A 1 109 ? -10.009 14.116 0.714 1.00 70.31 109 ARG A C 1
ATOM 846 O O . ARG A 1 109 ? -9.434 14.557 -0.272 1.00 70.31 109 ARG A O 1
ATOM 853 N N . MET A 1 110 ? -9.364 13.528 1.721 1.00 73.38 110 MET A N 1
ATOM 854 C CA . MET A 1 110 ? -7.912 13.360 1.729 1.00 73.38 110 MET A CA 1
ATOM 855 C C . MET A 1 110 ? -7.463 12.338 0.677 1.00 73.38 110 MET A C 1
ATOM 857 O O . MET A 1 110 ? -6.454 12.563 0.023 1.00 73.38 110 MET A O 1
ATOM 861 N N . LYS A 1 111 ? -8.225 11.263 0.434 1.00 69.75 111 LYS A N 1
ATOM 862 C CA . LYS A 1 111 ? -7.936 10.327 -0.666 1.00 69.75 111 LYS A CA 1
ATOM 863 C C . LYS A 1 111 ? -7.930 11.036 -2.015 1.00 69.75 111 LYS A C 1
ATOM 865 O O . LYS A 1 111 ? -6.938 10.915 -2.711 1.00 69.75 111 LYS A O 1
ATOM 870 N N . ASN A 1 112 ? -8.940 11.847 -2.320 1.00 67.88 112 ASN A N 1
ATOM 871 C CA . ASN A 1 112 ? -9.006 12.590 -3.584 1.00 67.88 112 ASN A CA 1
ATOM 872 C C . ASN A 1 112 ? -7.873 13.625 -3.723 1.00 67.88 112 ASN A C 1
ATOM 874 O O . ASN A 1 112 ? -7.368 13.835 -4.816 1.00 67.88 112 ASN A O 1
ATOM 878 N N . LEU A 1 113 ? -7.435 14.240 -2.618 1.00 63.06 113 LEU A N 1
ATOM 879 C CA . LEU A 1 113 ? -6.265 15.134 -2.601 1.00 63.06 113 LEU A CA 1
ATOM 880 C C . LEU A 1 113 ? -4.928 14.383 -2.742 1.00 63.06 113 LEU A C 1
ATOM 882 O O . LEU A 1 113 ? -3.924 14.984 -3.111 1.00 63.06 113 LEU A O 1
ATOM 886 N N . THR A 1 114 ? -4.905 13.083 -2.434 1.00 59.44 114 THR A N 1
ATOM 887 C CA . THR A 1 114 ? -3.696 12.240 -2.426 1.00 59.44 114 THR A CA 1
ATOM 888 C C . THR A 1 114 ? -3.729 11.151 -3.499 1.00 59.44 114 THR A C 1
ATOM 890 O O . THR A 1 114 ? -2.846 10.291 -3.518 1.00 59.44 114 THR A O 1
ATOM 893 N N . GLU A 1 115 ? -4.727 11.140 -4.386 1.00 62.97 115 GLU A N 1
ATOM 894 C CA . GLU A 1 115 ? -4.734 10.298 -5.577 1.00 62.97 115 GLU A CA 1
ATOM 895 C C . GLU A 1 115 ? -3.595 10.792 -6.456 1.00 62.97 115 GLU A C 1
ATOM 897 O O . GLU A 1 115 ? -3.726 11.717 -7.250 1.00 62.97 115 GLU A O 1
ATOM 902 N N . LYS A 1 116 ? -2.415 10.215 -6.217 1.00 61.28 116 LYS A N 1
ATOM 903 C CA . LYS A 1 116 ? -1.207 10.526 -6.956 1.00 61.28 116 LYS A CA 1
ATOM 904 C C . LYS A 1 116 ? -1.492 10.153 -8.401 1.00 61.28 116 LYS A C 1
ATOM 906 O O . LYS A 1 116 ? -1.414 8.988 -8.784 1.00 61.28 116 LYS A O 1
ATOM 911 N N . THR A 1 117 ? -1.784 11.169 -9.203 1.00 65.75 117 THR A N 1
ATOM 912 C CA . THR A 1 117 ? -1.760 11.094 -10.662 1.00 65.75 117 THR A CA 1
ATOM 913 C C . THR A 1 117 ? -0.365 10.749 -11.161 1.00 65.75 117 THR A C 1
ATOM 915 O O . THR A 1 117 ? -0.214 10.509 -12.349 1.00 65.75 117 THR A O 1
ATOM 918 N N . THR A 1 118 ? 0.643 10.683 -10.283 1.00 77.19 118 THR A N 1
ATOM 919 C CA . THR A 1 118 ? 2.013 10.284 -10.578 1.00 77.19 118 THR A CA 1
ATOM 920 C C . THR A 1 118 ? 2.253 8.787 -10.350 1.00 77.19 118 THR A C 1
ATOM 922 O O . THR A 1 118 ? 1.946 8.234 -9.293 1.00 77.19 118 THR A O 1
ATOM 925 N N . ALA A 1 119 ? 2.846 8.113 -11.336 1.00 82.12 119 ALA A N 1
ATOM 926 C CA . ALA A 1 119 ? 3.351 6.749 -11.208 1.00 82.12 119 ALA A CA 1
ATOM 927 C C . ALA A 1 119 ? 4.850 6.702 -11.456 1.00 82.12 119 ALA A C 1
ATOM 929 O O . ALA A 1 119 ? 5.393 7.451 -12.265 1.00 82.12 119 ALA A O 1
ATOM 930 N N . ARG A 1 120 ? 5.497 5.751 -10.781 1.00 86.00 120 ARG A N 1
ATOM 931 C CA . ARG A 1 120 ? 6.866 5.338 -11.067 1.00 86.00 120 ARG A CA 1
ATOM 932 C C . ARG A 1 120 ? 6.821 4.248 -12.130 1.00 86.00 120 ARG A C 1
ATOM 934 O O . ARG A 1 120 ? 6.180 3.216 -11.921 1.00 86.00 120 ARG A O 1
ATOM 941 N N . ILE A 1 121 ? 7.472 4.477 -13.260 1.00 89.25 121 ILE A N 1
ATOM 942 C CA . ILE A 1 121 ? 7.507 3.554 -14.394 1.00 89.25 121 ILE A CA 1
ATOM 943 C C . ILE A 1 121 ? 8.962 3.177 -14.665 1.00 89.25 121 ILE A C 1
ATOM 945 O O . ILE A 1 121 ? 9.825 4.050 -14.719 1.00 89.25 121 ILE A O 1
ATOM 949 N N . LEU A 1 122 ? 9.225 1.882 -14.831 1.00 90.00 122 LEU A N 1
ATOM 950 C CA . LEU A 1 122 ? 10.519 1.358 -15.255 1.00 90.00 122 LEU A CA 1
ATOM 951 C C . LEU A 1 122 ? 10.629 1.407 -16.780 1.00 90.00 122 LEU A C 1
ATOM 953 O O . LEU A 1 122 ? 9.801 0.824 -17.490 1.00 90.00 122 LEU A O 1
ATOM 957 N N . VAL A 1 123 ? 11.663 2.084 -17.267 1.00 90.69 123 VAL A N 1
ATOM 958 C CA . VAL A 1 123 ? 11.836 2.420 -18.677 1.00 90.69 123 VAL A CA 1
ATOM 959 C C . VAL A 1 123 ? 13.200 1.974 -19.184 1.00 90.69 123 VAL A C 1
ATOM 961 O O . VAL A 1 123 ? 14.217 2.169 -18.525 1.00 90.69 123 VAL A O 1
ATOM 964 N N . PHE A 1 124 ? 13.213 1.419 -20.391 1.00 90.56 124 PHE A N 1
ATOM 965 C CA . PHE A 1 124 ? 14.409 1.013 -21.118 1.00 90.56 124 PHE A CA 1
ATOM 966 C C . PHE A 1 124 ? 14.480 1.698 -22.482 1.00 90.56 124 PHE A C 1
ATOM 968 O O . PHE A 1 124 ? 13.463 2.054 -23.086 1.00 90.56 124 PHE A O 1
ATOM 975 N N . LYS A 1 125 ? 15.695 1.835 -23.007 1.00 89.38 125 LYS A N 1
ATOM 976 C CA . LYS A 1 125 ? 15.928 2.225 -24.397 1.00 89.38 125 LYS A CA 1
ATOM 977 C C . LYS A 1 125 ? 15.629 1.044 -25.326 1.00 89.38 125 LYS A C 1
ATOM 979 O O . LYS A 1 125 ? 15.874 -0.111 -24.985 1.00 89.38 125 LYS A O 1
ATOM 984 N N . ASN A 1 126 ? 15.077 1.315 -26.508 1.00 87.31 126 ASN A N 1
ATOM 985 C CA . ASN A 1 126 ? 14.800 0.266 -27.493 1.00 87.31 126 ASN A CA 1
ATOM 986 C C . ASN A 1 126 ? 16.079 -0.516 -27.848 1.00 87.31 126 ASN A C 1
ATOM 988 O O . ASN A 1 126 ? 17.114 0.084 -28.129 1.00 87.31 126 ASN A O 1
ATOM 992 N N . GLY A 1 127 ? 15.998 -1.849 -27.827 1.00 82.38 127 GLY A N 1
ATOM 993 C CA . GLY A 1 127 ? 17.128 -2.741 -28.111 1.00 82.38 127 GLY A CA 1
ATOM 994 C C . GLY A 1 127 ? 18.052 -3.038 -26.925 1.00 82.38 127 GLY A C 1
ATOM 995 O O . GLY A 1 127 ? 18.843 -3.974 -27.023 1.00 82.38 127 GLY A O 1
ATOM 996 N N . THR A 1 128 ? 17.921 -2.334 -25.795 1.00 84.06 128 THR A N 1
ATOM 997 C CA . TH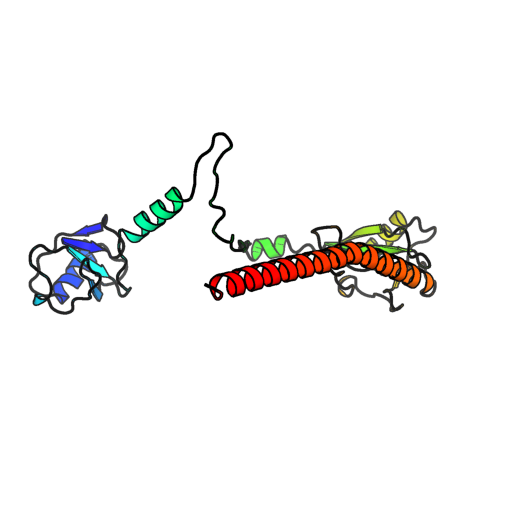R A 1 128 ? 18.659 -2.645 -24.561 1.00 84.06 128 THR A CA 1
ATOM 998 C C . THR A 1 128 ? 17.734 -3.233 -23.492 1.00 84.06 128 THR A C 1
ATOM 1000 O O . THR A 1 128 ? 16.530 -2.969 -23.441 1.00 84.06 128 THR A O 1
ATOM 1003 N N . GLY A 1 129 ? 18.292 -4.119 -22.668 1.00 78.19 129 GLY A N 1
ATOM 1004 C CA . GLY A 1 129 ? 17.603 -4.760 -21.537 1.00 78.19 129 GLY A CA 1
ATOM 1005 C C . GLY A 1 129 ? 18.351 -4.629 -20.213 1.00 78.19 129 GLY A C 1
ATOM 1006 O O . GLY A 1 129 ? 17.921 -5.192 -19.210 1.00 78.19 129 GLY A O 1
ATOM 1007 N N . GLN A 1 130 ? 19.478 -3.917 -20.233 1.00 75.06 130 GLN A N 1
ATOM 1008 C CA . GLN A 1 130 ? 20.295 -3.551 -19.080 1.00 75.06 130 GLN A CA 1
ATOM 1009 C C . GLN A 1 130 ? 20.189 -2.030 -18.890 1.00 75.06 130 GLN A C 1
ATOM 1011 O O . GLN A 1 130 ? 19.852 -1.325 -19.844 1.00 75.06 130 GLN A O 1
ATOM 1016 N N . ASP A 1 131 ? 20.395 -1.565 -17.657 1.00 78.62 131 ASP A N 1
ATOM 1017 C CA . ASP A 1 131 ? 20.334 -0.148 -17.264 1.00 78.62 131 ASP A CA 1
ATOM 1018 C C . ASP A 1 131 ? 18.959 0.505 -17.476 1.00 78.62 131 ASP A C 1
ATOM 1020 O O . ASP A 1 13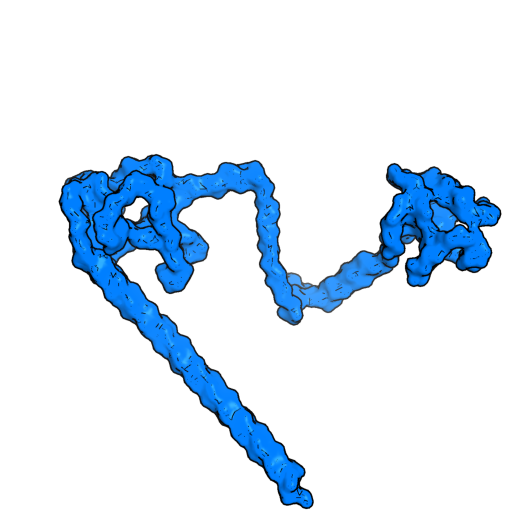1 ? 18.773 1.458 -18.232 1.00 78.62 131 ASP A O 1
ATOM 1024 N N . GLY A 1 132 ? 17.953 -0.056 -16.801 1.00 83.50 132 GLY A N 1
ATOM 1025 C CA . GLY A 1 132 ? 16.611 0.521 -16.759 1.00 83.50 132 GLY A CA 1
ATOM 1026 C C . GLY A 1 132 ? 16.539 1.723 -15.820 1.00 83.50 132 GLY A C 1
ATOM 1027 O O . GLY A 1 132 ? 17.069 1.680 -14.711 1.00 83.50 132 GLY A O 1
ATOM 1028 N N . TYR A 1 133 ? 15.825 2.767 -16.235 1.00 86.38 133 TYR A N 1
ATOM 1029 C CA . TYR A 1 133 ? 15.609 3.974 -15.442 1.00 86.38 133 TYR A CA 1
ATOM 1030 C C . TYR A 1 133 ? 14.194 4.009 -14.880 1.00 86.38 133 TYR A C 1
ATOM 1032 O O . TYR A 1 133 ? 13.218 3.704 -15.564 1.00 86.38 133 TYR A O 1
ATOM 1040 N N . GLU A 1 134 ? 14.071 4.424 -13.626 1.00 88.81 134 GLU A N 1
ATOM 1041 C CA . GLU A 1 134 ? 12.781 4.604 -12.974 1.00 88.81 134 GLU A CA 1
ATOM 1042 C C . GLU A 1 134 ? 12.380 6.073 -13.037 1.00 88.81 134 GLU A C 1
ATOM 1044 O O . GLU A 1 134 ? 13.013 6.939 -12.434 1.00 88.81 134 GLU A O 1
ATOM 1049 N N . ILE A 1 135 ? 11.310 6.352 -13.773 1.00 86.50 135 ILE A N 1
ATOM 1050 C CA . ILE A 1 135 ? 10.833 7.708 -14.018 1.00 86.50 135 ILE A CA 1
ATOM 1051 C C . ILE A 1 135 ? 9.504 7.899 -13.293 1.00 86.50 135 ILE A C 1
ATOM 1053 O O . ILE A 1 135 ? 8.596 7.077 -13.415 1.00 86.50 135 ILE A O 1
ATOM 1057 N N . ILE A 1 136 ? 9.395 8.979 -12.520 1.00 86.44 136 ILE A N 1
ATOM 1058 C CA . ILE A 1 136 ? 8.164 9.368 -11.829 1.00 86.44 136 ILE A CA 1
ATOM 1059 C C . ILE A 1 136 ? 7.477 10.426 -12.681 1.00 86.44 136 ILE A C 1
ATOM 1061 O O . ILE A 1 136 ? 8.033 11.503 -12.865 1.00 86.44 136 ILE A O 1
ATOM 1065 N N . SER A 1 137 ? 6.281 10.139 -13.186 1.00 81.62 137 SER A N 1
ATOM 1066 C CA . SER A 1 137 ? 5.536 11.090 -14.015 1.00 81.62 137 SER A CA 1
ATOM 1067 C C . SER A 1 137 ? 4.036 11.034 -13.771 1.00 81.62 137 SER A C 1
ATOM 1069 O O . SER A 1 137 ? 3.525 9.975 -13.386 1.00 81.62 137 SER A O 1
ATOM 1071 N N . PRO A 1 138 ? 3.308 12.131 -14.046 1.00 81.12 138 PRO A N 1
ATOM 1072 C CA . PRO A 1 138 ? 1.859 12.077 -14.159 1.00 81.12 138 PRO A CA 1
ATOM 1073 C C . PRO A 1 138 ? 1.430 11.080 -15.258 1.00 81.12 138 PRO A C 1
ATOM 1075 O O . PRO A 1 138 ? 2.096 10.952 -16.286 1.00 81.12 138 PRO A O 1
ATOM 1078 N N . LEU A 1 139 ? 0.337 10.334 -15.046 1.00 77.50 139 LEU A N 1
ATOM 1079 C CA . LEU A 1 139 ? -0.191 9.337 -15.997 1.00 77.50 139 LEU A CA 1
ATOM 1080 C C . LEU A 1 139 ? -0.997 9.962 -17.147 1.00 77.50 139 LEU A C 1
ATOM 1082 O O . LEU A 1 139 ? -1.366 9.249 -18.084 1.00 77.50 139 LEU A O 1
ATOM 1086 N N . GLU A 1 140 ? -1.326 11.246 -17.040 1.00 76.50 140 GLU A N 1
ATOM 1087 C CA . GLU A 1 140 ? -2.203 11.970 -17.967 1.00 76.50 140 GLU A CA 1
ATOM 1088 C C . GLU A 1 140 ? -1.425 12.519 -19.167 1.00 76.50 140 GLU A C 1
ATOM 1090 O O . GLU A 1 140 ? -1.882 12.410 -20.303 1.00 76.50 140 GLU A O 1
ATOM 1095 N N . GLU A 1 141 ? -0.197 12.990 -18.947 1.00 81.44 141 GLU A N 1
ATOM 1096 C CA . GLU A 1 141 ? 0.593 13.703 -19.952 1.00 81.44 141 GLU A CA 1
ATOM 1097 C C . GLU A 1 141 ? 1.712 12.817 -20.512 1.00 81.44 141 GLU A C 1
ATOM 1099 O O . GLU A 1 141 ? 2.887 12.904 -20.148 1.00 81.44 141 GLU A O 1
ATOM 1104 N N . LYS A 1 142 ? 1.340 11.928 -21.441 1.00 82.50 142 LYS A N 1
ATOM 1105 C CA . LYS A 1 142 ? 2.284 11.000 -22.086 1.00 82.50 142 LYS A CA 1
ATOM 1106 C C . LYS A 1 142 ? 3.434 11.711 -22.814 1.00 82.50 142 LYS A C 1
ATOM 1108 O O . LYS A 1 142 ? 4.537 11.172 -22.865 1.00 82.50 142 LYS A O 1
ATOM 1113 N N . GLU A 1 143 ? 3.189 12.880 -23.394 1.00 84.94 143 GLU A N 1
ATOM 1114 C CA . GLU A 1 143 ? 4.209 13.630 -24.138 1.00 84.94 143 GLU A CA 1
ATOM 1115 C C . GLU A 1 143 ? 5.321 14.140 -23.220 1.00 84.94 143 GLU A C 1
ATOM 1117 O O . GLU A 1 143 ? 6.495 13.915 -23.504 1.00 84.94 143 GLU A O 1
ATOM 1122 N N . GLN A 1 144 ? 4.958 14.700 -22.062 1.00 85.50 144 GLN A N 1
ATOM 1123 C CA . GLN A 1 144 ? 5.927 15.110 -21.046 1.00 85.50 144 GLN A CA 1
ATOM 1124 C C . GLN A 1 144 ? 6.720 13.916 -20.502 1.00 85.50 144 GLN A C 1
ATOM 1126 O O . GLN A 1 144 ? 7.925 14.007 -20.264 1.00 85.50 144 GLN A O 1
ATOM 1131 N N . PHE A 1 145 ? 6.067 12.759 -20.346 1.00 87.69 145 PHE A N 1
ATOM 1132 C CA . PHE A 1 145 ? 6.766 11.532 -19.972 1.00 87.69 145 PHE A CA 1
ATOM 1133 C C . PHE A 1 145 ? 7.806 11.118 -21.020 1.00 87.69 145 PHE A C 1
ATOM 1135 O O . PHE A 1 145 ? 8.911 10.722 -20.653 1.00 87.69 145 PHE A O 1
ATOM 1142 N N . LEU A 1 146 ? 7.492 11.228 -22.315 1.00 87.06 146 LEU A N 1
ATOM 1143 C CA . LEU A 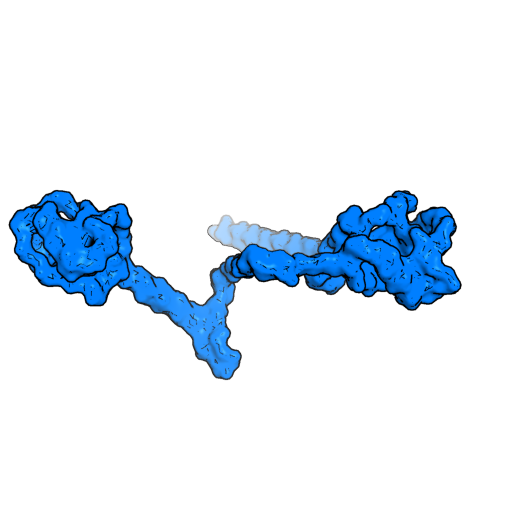1 146 ? 8.441 10.938 -23.394 1.00 87.06 146 LEU A CA 1
ATOM 1144 C C . LEU A 1 146 ? 9.623 11.916 -23.411 1.00 87.06 146 LEU A C 1
ATOM 1146 O O . LEU A 1 146 ? 10.748 11.494 -23.684 1.00 87.06 146 LEU A O 1
ATOM 1150 N N . ASP A 1 147 ? 9.405 13.184 -23.069 1.00 86.38 147 ASP A N 1
ATOM 1151 C CA . ASP A 1 147 ? 10.479 14.179 -22.950 1.00 86.38 147 ASP A CA 1
ATOM 1152 C C . ASP A 1 147 ? 11.427 13.840 -21.809 1.00 86.38 147 ASP A C 1
ATOM 1154 O O . ASP A 1 147 ? 12.644 13.782 -21.995 1.00 86.38 147 ASP A O 1
ATOM 1158 N N . MET A 1 148 ? 10.866 13.490 -20.655 1.00 86.06 148 MET A N 1
ATOM 1159 C CA . MET A 1 148 ? 11.649 13.049 -19.508 1.00 86.06 148 MET A CA 1
ATOM 1160 C C . MET A 1 148 ? 12.385 11.732 -19.791 1.00 86.06 148 MET A C 1
ATOM 1162 O O . MET A 1 148 ? 13.538 11.575 -19.393 1.00 86.06 148 MET A O 1
ATOM 1166 N N . CYS A 1 149 ? 11.774 10.806 -20.538 1.00 86.38 149 CYS A N 1
ATOM 1167 C CA . CYS A 1 149 ? 12.458 9.606 -21.023 1.00 86.38 149 CYS A CA 1
ATOM 1168 C C . CYS A 1 149 ? 13.623 9.953 -21.956 1.00 86.38 149 CYS A C 1
ATOM 1170 O O . CYS A 1 149 ? 14.676 9.335 -21.862 1.00 86.38 149 CYS A O 1
ATOM 1172 N N . THR A 1 150 ? 13.447 10.933 -22.844 1.00 87.94 150 THR A N 1
ATOM 1173 C CA . THR A 1 150 ? 14.480 11.364 -23.798 1.00 87.94 150 THR A CA 1
ATOM 1174 C C . THR A 1 150 ? 15.702 11.917 -23.065 1.00 87.94 150 THR A C 1
ATOM 1176 O O . THR A 1 150 ? 16.820 11.546 -23.410 1.00 87.94 150 THR A O 1
ATOM 1179 N N . GLN A 1 151 ? 15.480 12.726 -22.023 1.00 85.12 151 GLN A N 1
ATOM 1180 C CA . GLN A 1 151 ? 16.543 13.279 -21.180 1.00 85.12 151 GLN A CA 1
ATOM 1181 C C . GLN A 1 151 ? 17.220 12.219 -20.304 1.00 85.12 151 GLN A C 1
ATOM 1183 O O . GLN A 1 151 ? 18.426 12.256 -20.127 1.00 85.12 151 GLN A O 1
ATOM 1188 N N . ARG A 1 152 ? 16.460 11.275 -19.733 1.00 85.81 152 ARG A N 1
ATOM 1189 C CA . ARG A 1 152 ? 17.006 10.261 -18.810 1.00 85.81 152 ARG A CA 1
ATOM 1190 C C . ARG A 1 152 ? 17.725 9.110 -19.509 1.00 85.81 152 ARG A C 1
ATOM 1192 O O . ARG A 1 152 ? 18.591 8.500 -18.900 1.00 85.81 152 ARG A O 1
ATOM 1199 N N . LEU A 1 153 ? 17.331 8.791 -20.741 1.00 84.06 153 LEU A N 1
ATOM 1200 C CA . LEU A 1 153 ? 17.906 7.704 -21.544 1.00 84.06 153 LEU A CA 1
ATOM 1201 C C . LEU A 1 153 ? 18.967 8.197 -22.543 1.00 84.06 153 LEU A C 1
ATOM 1203 O O . LEU A 1 153 ? 19.358 7.423 -23.423 1.00 84.06 153 LEU A O 1
ATOM 1207 N N . ASP A 1 154 ? 19.362 9.474 -22.461 1.00 81.12 154 ASP A N 1
ATOM 1208 C CA . ASP A 1 154 ? 20.312 10.141 -23.361 1.00 81.12 154 ASP A CA 1
ATOM 1209 C C . ASP A 1 154 ? 20.036 9.838 -24.844 1.00 81.12 154 ASP A C 1
ATOM 1211 O O . ASP A 1 154 ? 20.890 9.399 -25.625 1.00 81.12 154 ASP A O 1
ATOM 1215 N N . LEU A 1 155 ? 18.775 10.009 -25.256 1.00 81.25 155 LEU A N 1
ATOM 1216 C CA . LEU A 1 155 ? 18.390 9.780 -26.643 1.00 81.25 155 LEU A CA 1
ATOM 1217 C C . LEU A 1 155 ? 18.772 10.994 -27.496 1.00 81.25 155 LEU A C 1
ATOM 1219 O O . LEU A 1 155 ? 18.277 12.091 -27.279 1.00 81.25 155 LEU A O 1
ATOM 1223 N N . LEU A 1 156 ? 19.554 10.758 -28.557 1.00 78.19 156 LEU A N 1
ATOM 1224 C CA . LEU A 1 156 ? 19.903 11.778 -29.566 1.00 78.19 156 LEU A CA 1
ATOM 1225 C C . LEU A 1 156 ? 18.685 12.468 -30.213 1.00 78.19 156 LEU A C 1
ATOM 1227 O O . LEU A 1 156 ? 18.797 13.558 -30.757 1.00 78.19 156 LEU A O 1
ATOM 1231 N N . THR A 1 157 ? 17.527 11.810 -30.201 1.00 80.94 157 THR A N 1
ATOM 1232 C CA . THR A 1 157 ? 16.276 12.312 -30.774 1.00 80.94 157 THR A CA 1
ATOM 1233 C C . THR A 1 157 ? 15.129 12.003 -29.825 1.00 80.94 157 THR A C 1
ATOM 1235 O O . THR A 1 157 ? 15.132 10.945 -29.189 1.00 80.94 157 THR A O 1
ATOM 1238 N N . ARG A 1 158 ? 14.107 12.867 -29.807 1.00 82.62 158 ARG A N 1
ATOM 1239 C CA . ARG A 1 158 ? 12.903 12.704 -28.980 1.00 82.62 158 ARG A CA 1
ATOM 1240 C C . ARG A 1 158 ? 12.271 11.320 -29.159 1.00 82.62 158 ARG A C 1
ATOM 1242 O O . ARG A 1 158 ? 12.025 10.878 -30.284 1.00 82.62 158 ARG A O 1
ATOM 1249 N N . GLY A 1 159 ? 12.002 10.641 -28.045 1.00 82.81 159 GLY A N 1
ATOM 1250 C CA . GLY A 1 159 ? 11.263 9.382 -28.032 1.00 82.81 159 GLY A CA 1
ATOM 1251 C C . GLY A 1 159 ? 9.837 9.590 -28.547 1.00 82.81 159 GLY A C 1
ATOM 1252 O O . GLY A 1 159 ? 9.126 10.465 -28.067 1.00 82.81 159 GLY A O 1
ATOM 1253 N N . LYS A 1 160 ? 9.409 8.790 -29.527 1.00 84.56 160 LYS A N 1
ATOM 1254 C CA . LYS A 1 160 ? 8.083 8.909 -30.163 1.00 84.56 160 LYS A CA 1
ATOM 1255 C C . LYS A 1 160 ? 7.104 7.837 -29.700 1.00 84.56 160 LYS A C 1
ATOM 1257 O O . LYS A 1 160 ? 5.895 8.048 -29.701 1.00 84.56 160 LYS A O 1
ATOM 1262 N N . CYS A 1 161 ? 7.603 6.649 -29.368 1.00 87.06 161 CYS A N 1
ATOM 1263 C CA . CYS A 1 161 ? 6.772 5.475 -29.118 1.00 87.06 161 CYS A CA 1
ATOM 1264 C C . CYS A 1 161 ? 7.196 4.747 -27.844 1.00 87.06 161 CYS A C 1
ATOM 1266 O O . CYS A 1 161 ? 8.379 4.673 -27.525 1.00 87.06 161 CYS A O 1
ATOM 1268 N N . LEU A 1 162 ? 6.209 4.168 -27.160 1.00 89.69 162 LEU A N 1
ATOM 1269 C CA . LEU A 1 162 ? 6.391 3.273 -26.021 1.00 89.69 162 LEU A CA 1
ATOM 1270 C C . LEU A 1 162 ? 5.899 1.883 -26.402 1.00 89.69 162 LEU A C 1
ATOM 1272 O O . LEU A 1 162 ? 4.810 1.758 -26.967 1.00 89.69 162 LEU A O 1
ATOM 1276 N N . TYR A 1 163 ? 6.661 0.856 -26.052 1.00 90.38 163 TYR A N 1
ATOM 1277 C CA . TYR A 1 163 ? 6.322 -0.541 -26.288 1.00 90.38 163 TYR A CA 1
ATOM 1278 C C . TYR A 1 163 ? 6.361 -1.336 -24.984 1.00 90.38 163 TYR A C 1
ATOM 1280 O O . TYR A 1 163 ? 7.199 -1.088 -24.120 1.00 90.38 163 TYR A O 1
ATOM 1288 N N . ASN A 1 164 ? 5.454 -2.298 -24.834 1.00 90.06 164 ASN A N 1
ATOM 1289 C CA . ASN A 1 164 ? 5.548 -3.288 -23.761 1.00 90.06 164 ASN A CA 1
ATOM 1290 C C . ASN A 1 164 ? 6.572 -4.385 -24.117 1.00 90.06 164 ASN A C 1
ATOM 1292 O O . ASN A 1 164 ? 7.069 -4.438 -25.241 1.00 90.06 164 ASN A O 1
ATOM 1296 N N . TRP A 1 165 ? 6.838 -5.312 -23.192 1.00 86.56 165 TRP A N 1
ATOM 1297 C CA . TRP A 1 165 ? 7.762 -6.435 -23.428 1.00 86.56 165 TRP A CA 1
ATOM 1298 C C . TRP A 1 165 ? 7.316 -7.403 -24.543 1.00 86.56 165 TRP A C 1
ATOM 1300 O O . TRP A 1 165 ? 8.103 -8.238 -24.975 1.00 86.56 165 TRP A O 1
ATOM 1310 N N . ILE A 1 166 ? 6.063 -7.309 -25.006 1.00 85.62 166 ILE A N 1
ATOM 1311 C CA . ILE A 1 166 ? 5.489 -8.104 -26.108 1.00 85.62 166 ILE A CA 1
ATOM 1312 C C . ILE A 1 166 ? 5.667 -7.374 -27.458 1.00 85.62 166 ILE A C 1
ATOM 1314 O O . ILE A 1 166 ? 5.464 -7.962 -28.513 1.00 85.62 166 ILE A O 1
ATOM 1318 N N . GLY A 1 167 ? 6.026 -6.085 -27.445 1.00 84.88 167 GLY A N 1
ATOM 1319 C CA . GLY A 1 167 ? 6.109 -5.234 -28.634 1.00 84.88 167 GLY A CA 1
ATOM 1320 C C . GLY A 1 167 ? 4.806 -4.533 -29.027 1.00 84.88 167 GLY A C 1
ATOM 1321 O O . GLY A 1 167 ? 4.735 -3.908 -30.083 1.00 84.88 167 GLY A O 1
ATOM 1322 N N . LYS A 1 168 ? 3.766 -4.572 -28.186 1.00 89.06 168 LYS A N 1
ATOM 1323 C CA . LYS A 1 168 ? 2.546 -3.772 -28.381 1.00 89.06 168 LYS A CA 1
ATOM 1324 C C . LYS A 1 168 ? 2.791 -2.323 -27.977 1.00 89.06 168 LYS A C 1
ATOM 1326 O O . LYS A 1 168 ? 3.373 -2.050 -26.924 1.00 89.06 168 LYS A O 1
ATOM 1331 N N . ARG A 1 169 ? 2.302 -1.392 -28.798 1.00 89.12 169 ARG A N 1
ATOM 1332 C CA . ARG A 1 169 ? 2.412 0.047 -28.545 1.00 89.12 169 ARG A CA 1
ATOM 1333 C C . ARG A 1 169 ? 1.530 0.456 -27.365 1.00 89.12 169 ARG A C 1
ATOM 1335 O O . ARG A 1 169 ? 0.338 0.167 -27.342 1.00 89.12 169 ARG A O 1
ATOM 1342 N N . VAL A 1 170 ? 2.110 1.176 -26.412 1.00 88.69 170 VAL A N 1
ATOM 1343 C CA . VAL A 1 170 ? 1.401 1.732 -25.258 1.00 88.69 170 VAL A CA 1
ATOM 1344 C C . VAL A 1 170 ? 0.838 3.101 -25.640 1.00 88.69 170 VAL A C 1
ATOM 1346 O O . VAL A 1 170 ? 1.585 4.055 -25.883 1.00 88.69 170 VAL A O 1
ATOM 1349 N N . THR A 1 171 ? -0.488 3.209 -25.722 1.00 84.38 171 THR A N 1
ATOM 1350 C CA . THR A 1 171 ? -1.192 4.473 -25.995 1.00 84.38 171 THR A CA 1
ATOM 1351 C C . THR A 1 171 ? -1.346 5.310 -24.730 1.00 84.38 171 THR A C 1
ATOM 1353 O O . THR A 1 171 ? -0.967 6.476 -24.753 1.00 84.38 171 THR A O 1
ATOM 1356 N N . HIS A 1 172 ? -1.779 4.699 -23.622 1.00 84.00 172 HIS A N 1
ATOM 1357 C CA . HIS A 1 172 ? -1.957 5.350 -22.321 1.00 84.00 172 HIS A CA 1
ATOM 1358 C C . HIS A 1 172 ? -1.036 4.752 -21.252 1.00 84.00 172 HIS A C 1
ATOM 1360 O O . HIS A 1 172 ? -0.895 3.533 -21.150 1.00 84.00 172 HIS A O 1
ATOM 1366 N N . LEU A 1 173 ? -0.469 5.600 -20.387 1.00 83.00 173 LEU A N 1
ATOM 1367 C CA . LEU A 1 173 ? 0.388 5.159 -19.275 1.00 83.00 173 LEU A CA 1
ATOM 1368 C C . LEU A 1 173 ? -0.386 4.345 -18.221 1.00 83.00 173 LEU A C 1
ATOM 1370 O O . LEU A 1 173 ? 0.186 3.478 -17.563 1.00 83.00 173 LEU A O 1
ATOM 1374 N N . LYS A 1 174 ? -1.707 4.555 -18.110 1.00 81.50 174 LYS A N 1
ATOM 1375 C CA . LYS A 1 174 ? -2.612 3.772 -17.245 1.00 81.50 174 LYS A CA 1
ATOM 1376 C C . LYS A 1 174 ? -2.673 2.289 -17.625 1.00 81.50 174 LYS A C 1
ATOM 1378 O O . LYS A 1 174 ? -2.869 1.452 -16.749 1.00 81.50 174 LYS A O 1
ATOM 1383 N N . THR A 1 175 ? -2.467 1.963 -18.902 1.00 84.75 175 THR A N 1
ATOM 1384 C CA . THR A 1 175 ? -2.493 0.586 -19.418 1.00 84.75 175 THR A CA 1
ATOM 1385 C C . THR A 1 175 ? -1.262 -0.218 -18.996 1.00 84.75 175 THR A C 1
ATOM 1387 O O . THR A 1 175 ? -1.269 -1.443 -19.083 1.00 84.75 175 THR A O 1
ATOM 1390 N N . VAL A 1 176 ? -0.198 0.444 -18.526 1.00 85.31 176 VAL A N 1
ATOM 1391 C CA . VAL A 1 176 ? 1.021 -0.239 -18.088 1.00 85.31 176 VAL A CA 1
ATOM 1392 C C . VAL A 1 176 ? 0.747 -0.972 -16.765 1.00 85.31 176 VAL A C 1
ATOM 1394 O O . VAL A 1 176 ? 0.391 -0.320 -15.772 1.00 85.31 176 VAL A O 1
ATOM 1397 N N . PRO A 1 177 ? 0.914 -2.308 -16.722 1.00 85.31 177 PRO A N 1
ATOM 1398 C CA . PRO A 1 177 ? 0.641 -3.089 -15.525 1.00 85.31 177 PRO A CA 1
ATOM 1399 C C . PRO A 1 177 ? 1.621 -2.752 -14.398 1.00 85.31 177 PRO A C 1
ATOM 1401 O O . PRO A 1 177 ? 2.741 -2.283 -14.623 1.00 85.31 177 PRO A O 1
ATOM 1404 N N . LEU A 1 178 ? 1.174 -2.997 -13.167 1.00 85.94 178 LEU A N 1
ATOM 1405 C CA . LEU A 1 178 ? 2.034 -2.968 -11.990 1.00 85.94 178 LEU A CA 1
ATOM 1406 C C . LEU A 1 178 ? 2.979 -4.168 -12.032 1.00 85.94 178 LEU A C 1
ATOM 1408 O O . LEU A 1 178 ? 2.545 -5.292 -12.283 1.00 85.94 178 LEU A O 1
ATOM 1412 N N . LEU A 1 179 ? 4.257 -3.916 -11.775 1.00 84.00 179 LEU A N 1
ATOM 1413 C CA . LEU A 1 179 ? 5.261 -4.959 -11.653 1.00 84.00 179 LEU A CA 1
ATOM 1414 C C . LEU A 1 179 ? 4.976 -5.785 -10.391 1.00 84.00 179 LEU A C 1
ATOM 1416 O O . LEU A 1 179 ? 4.503 -5.247 -9.392 1.00 84.00 179 LEU A O 1
ATOM 1420 N N . ASP A 1 180 ? 5.259 -7.083 -10.405 1.00 80.06 180 ASP A N 1
ATOM 1421 C CA . ASP A 1 180 ? 5.052 -7.919 -9.221 1.00 80.06 180 ASP A CA 1
ATOM 1422 C C . ASP A 1 180 ? 6.018 -7.522 -8.087 1.00 80.06 180 ASP A C 1
ATOM 1424 O O . ASP A 1 180 ? 7.176 -7.172 -8.322 1.00 80.06 180 ASP A O 1
ATOM 1428 N N . LYS A 1 181 ? 5.554 -7.606 -6.837 1.00 76.75 181 LYS A N 1
ATOM 1429 C CA . LYS A 1 181 ? 6.318 -7.303 -5.619 1.00 76.75 181 LYS A CA 1
ATOM 1430 C C . LYS A 1 181 ? 7.607 -8.109 -5.526 1.00 76.75 181 LYS A C 1
ATOM 1432 O O . LYS A 1 181 ? 8.583 -7.617 -4.978 1.00 76.75 181 LYS A O 1
ATOM 1437 N N . CYS A 1 182 ? 7.629 -9.329 -6.066 1.00 70.25 182 CYS A N 1
ATOM 1438 C CA . CYS A 1 182 ? 8.833 -10.164 -6.067 1.00 70.25 182 CYS A CA 1
ATOM 1439 C C . CYS A 1 182 ? 9.986 -9.573 -6.904 1.00 70.25 182 CYS A C 1
ATOM 1441 O O . CYS A 1 182 ? 11.150 -9.923 -6.691 1.00 70.25 182 CYS A O 1
ATOM 1443 N N . LEU A 1 183 ? 9.662 -8.657 -7.819 1.00 72.69 183 LEU A N 1
ATOM 1444 C CA . LEU A 1 183 ? 10.592 -7.981 -8.722 1.00 72.69 183 LEU A CA 1
ATOM 1445 C C . LEU A 1 183 ? 10.847 -6.525 -8.310 1.00 72.69 183 LEU A C 1
ATOM 1447 O O . LEU A 1 183 ? 11.707 -5.866 -8.887 1.00 72.69 183 LEU A O 1
ATOM 1451 N N . GLN A 1 184 ? 10.109 -6.019 -7.319 1.00 74.44 184 GLN A N 1
ATOM 1452 C CA . GLN A 1 184 ? 10.277 -4.675 -6.787 1.00 74.44 184 GLN A CA 1
ATOM 1453 C C . GLN A 1 184 ? 11.261 -4.695 -5.616 1.00 74.44 184 GLN A C 1
ATOM 1455 O O . GLN A 1 184 ? 11.092 -5.442 -4.655 1.00 74.44 184 GLN A O 1
ATOM 1460 N N . ASN A 1 185 ? 12.267 -3.824 -5.668 1.00 65.69 185 ASN A N 1
ATOM 1461 C CA . ASN A 1 185 ? 13.157 -3.580 -4.530 1.00 65.69 185 ASN A CA 1
ATOM 1462 C C . ASN A 1 185 ? 12.604 -2.499 -3.582 1.00 65.69 185 ASN A C 1
ATOM 1464 O O . ASN A 1 185 ? 13.105 -2.338 -2.473 1.00 65.69 185 ASN A O 1
ATOM 1468 N N . SER A 1 186 ? 11.579 -1.750 -4.006 1.00 62.34 186 SER A N 1
ATOM 1469 C CA . SER A 1 186 ? 10.996 -0.644 -3.245 1.00 62.34 186 SER A CA 1
ATOM 1470 C C . SER A 1 186 ? 9.590 -0.937 -2.739 1.00 62.34 186 SER A C 1
ATOM 1472 O O . SER A 1 186 ? 8.820 -1.654 -3.366 1.00 62.34 186 SER A O 1
ATOM 1474 N N . ILE A 1 187 ? 9.227 -0.281 -1.635 1.00 67.94 187 ILE A N 1
ATOM 1475 C CA . ILE A 1 187 ? 7.881 -0.321 -1.039 1.00 67.94 187 ILE A CA 1
ATOM 1476 C C . ILE A 1 187 ? 6.850 0.401 -1.930 1.00 67.94 187 ILE A C 1
ATOM 1478 O O . ILE A 1 187 ? 5.657 0.101 -1.881 1.00 67.94 187 ILE A O 1
ATOM 1482 N N . THR A 1 188 ? 7.295 1.360 -2.748 1.00 73.88 188 THR A N 1
ATOM 1483 C CA . THR A 1 188 ? 6.428 2.098 -3.672 1.00 73.88 188 THR A CA 1
ATOM 1484 C C . THR A 1 188 ? 6.141 1.288 -4.941 1.00 73.88 188 THR A C 1
ATOM 1486 O O . THR A 1 188 ? 7.065 0.695 -5.500 1.00 73.88 188 THR A O 1
ATOM 1489 N N . PRO A 1 189 ? 4.881 1.283 -5.424 1.00 76.81 189 PRO A N 1
ATOM 1490 C CA . PRO A 1 189 ? 4.477 0.476 -6.569 1.00 76.81 189 PRO A CA 1
ATOM 1491 C C . PRO A 1 189 ? 5.165 0.946 -7.854 1.00 76.81 189 PRO A C 1
ATOM 1493 O O . PRO A 1 189 ? 5.023 2.102 -8.258 1.00 76.81 189 PRO A O 1
ATOM 1496 N N . LEU A 1 190 ? 5.875 0.027 -8.507 1.00 84.88 190 LEU A N 1
ATOM 1497 C CA . LEU A 1 190 ? 6.536 0.242 -9.792 1.00 84.88 190 LEU A CA 1
ATOM 1498 C C . LEU A 1 190 ? 5.669 -0.315 -10.929 1.00 84.88 190 LEU A C 1
ATOM 1500 O O . LEU A 1 190 ? 5.140 -1.420 -10.824 1.00 84.88 190 LEU A O 1
ATOM 1504 N N . ARG A 1 191 ? 5.513 0.436 -12.021 1.00 86.81 191 ARG A N 1
ATOM 1505 C CA . ARG A 1 191 ? 4.855 -0.015 -13.260 1.00 86.81 191 ARG A CA 1
ATOM 1506 C C . ARG A 1 191 ? 5.887 -0.360 -14.330 1.00 86.81 191 ARG A C 1
ATOM 1508 O O . ARG A 1 191 ? 6.966 0.224 -14.353 1.00 86.81 191 ARG A O 1
ATOM 1515 N N . GLY A 1 192 ? 5.533 -1.253 -15.251 1.00 85.75 192 GLY A N 1
ATOM 1516 C CA . GLY A 1 192 ? 6.376 -1.623 -16.395 1.00 85.75 192 GLY A CA 1
ATOM 1517 C C . GLY A 1 192 ? 6.895 -3.060 -16.316 1.00 85.75 192 GLY A C 1
ATOM 1518 O O . GLY A 1 192 ? 6.314 -3.865 -15.587 1.00 85.75 192 GLY A O 1
ATOM 1519 N N . PRO A 1 193 ? 7.961 -3.406 -17.061 1.00 89.25 193 PRO A N 1
ATOM 1520 C CA . PRO A 1 193 ? 8.831 -2.530 -17.867 1.00 89.25 193 PRO A CA 1
ATOM 1521 C C . PRO A 1 193 ? 8.237 -2.042 -19.202 1.00 89.25 193 PRO A C 1
ATOM 1523 O O . PRO A 1 193 ? 7.363 -2.686 -19.787 1.00 89.25 193 PRO A O 1
ATOM 1526 N N . VAL A 1 194 ? 8.748 -0.906 -19.691 1.00 91.19 194 VAL A N 1
ATOM 1527 C CA . VAL A 1 194 ? 8.379 -0.277 -20.974 1.00 91.19 194 VAL A CA 1
ATOM 1528 C C . VAL A 1 194 ? 9.638 0.112 -21.761 1.00 91.19 194 VAL A C 1
ATOM 1530 O O . VAL A 1 194 ? 10.625 0.539 -21.171 1.00 91.19 194 VAL A O 1
ATOM 1533 N N . TRP A 1 195 ? 9.596 0.013 -23.091 1.00 90.62 195 TRP A N 1
ATOM 1534 C CA . TRP A 1 195 ? 10.690 0.392 -23.993 1.00 90.62 195 TRP A CA 1
ATOM 1535 C C . TRP A 1 195 ? 10.350 1.646 -24.795 1.00 90.62 195 TRP A C 1
ATOM 1537 O O . TRP A 1 195 ? 9.294 1.715 -25.425 1.00 90.62 195 TRP A O 1
ATOM 1547 N N . VAL A 1 196 ? 11.260 2.619 -24.803 1.00 90.25 196 VAL A N 1
ATOM 1548 C CA . VAL A 1 196 ? 11.134 3.874 -25.556 1.00 90.25 196 VAL A CA 1
ATOM 1549 C C . VAL A 1 196 ? 11.842 3.747 -26.896 1.00 90.25 196 VAL A C 1
ATOM 1551 O O . VAL A 1 196 ? 13.033 3.445 -26.953 1.00 90.25 196 VAL A O 1
ATOM 1554 N N . SER A 1 197 ? 11.115 4.038 -27.973 1.00 88.44 197 SER A N 1
ATOM 1555 C CA . SER A 1 197 ? 11.625 4.080 -29.343 1.00 88.44 197 SER A CA 1
ATOM 1556 C C . SER A 1 197 ? 11.542 5.488 -29.934 1.00 88.44 197 SER A C 1
ATOM 1558 O O . SER A 1 197 ? 10.597 6.241 -29.686 1.00 88.44 197 SER A O 1
ATOM 1560 N N . LYS A 1 198 ? 12.509 5.810 -30.795 1.00 86.19 198 LYS A N 1
ATOM 1561 C CA . LYS A 1 198 ? 12.616 7.058 -31.570 1.00 86.19 198 LYS A CA 1
ATOM 1562 C C . LYS A 1 198 ? 11.651 7.130 -32.767 1.00 86.19 198 LYS A C 1
ATOM 1564 O O . LYS A 1 198 ? 11.610 8.133 -33.472 1.00 86.19 198 LYS A O 1
ATOM 1569 N N . GLY A 1 199 ? 10.868 6.075 -32.999 1.00 79.25 199 GLY A N 1
ATOM 1570 C CA . GLY A 1 199 ? 10.053 5.884 -34.208 1.00 79.25 199 GLY A CA 1
ATOM 1571 C C . GLY A 1 199 ? 10.404 4.602 -34.965 1.00 79.25 199 GLY A C 1
ATOM 1572 O O . GLY A 1 199 ? 9.697 4.221 -35.889 1.00 79.25 199 GLY A O 1
ATOM 1573 N N . GLU A 1 200 ? 11.455 3.913 -34.529 1.00 82.44 200 GLU A N 1
ATOM 1574 C CA . GLU A 1 200 ? 11.824 2.574 -34.976 1.00 82.44 200 GLU A CA 1
ATOM 1575 C C . GLU A 1 200 ? 10.829 1.520 -34.447 1.00 82.44 200 GLU A C 1
ATOM 1577 O O . GLU A 1 200 ? 10.136 1.724 -33.435 1.00 82.44 200 GLU A O 1
ATOM 1582 N N . GLY A 1 201 ? 10.772 0.370 -35.121 1.00 83.38 201 GLY A N 1
ATOM 1583 C CA . GLY A 1 201 ? 10.036 -0.801 -34.643 1.00 83.38 201 GLY A CA 1
ATOM 1584 C C . GLY A 1 201 ? 10.548 -1.298 -33.287 1.00 83.38 201 GLY A C 1
ATOM 1585 O O . GLY A 1 201 ? 11.651 -0.965 -32.850 1.00 83.38 201 GLY A O 1
ATOM 1586 N N . PHE A 1 202 ? 9.735 -2.092 -32.594 1.00 89.25 202 PHE A N 1
ATOM 1587 C CA . PHE A 1 202 ? 10.143 -2.703 -31.331 1.00 89.25 202 PHE A CA 1
ATOM 1588 C C . PHE A 1 202 ? 11.245 -3.743 -31.560 1.00 89.25 202 PHE A C 1
ATOM 1590 O O . PHE A 1 202 ? 11.088 -4.635 -32.393 1.00 89.25 202 PHE A O 1
ATOM 1597 N N . ILE A 1 203 ? 12.331 -3.652 -30.790 1.00 88.56 203 ILE A N 1
ATOM 1598 C CA . ILE A 1 203 ? 13.442 -4.600 -30.867 1.00 88.56 203 ILE A CA 1
ATOM 1599 C C . ILE A 1 203 ? 13.331 -5.598 -29.697 1.00 88.56 203 ILE A C 1
ATOM 1601 O O . ILE A 1 203 ? 13.564 -5.223 -28.543 1.00 88.56 203 ILE A O 1
ATOM 1605 N N . PRO A 1 204 ? 13.030 -6.885 -29.961 1.00 87.31 204 PRO A N 1
ATOM 1606 C CA . PRO A 1 204 ? 12.772 -7.874 -28.912 1.00 87.31 204 PRO A CA 1
ATOM 1607 C C . PRO A 1 204 ? 14.026 -8.309 -28.139 1.00 87.31 204 PRO A C 1
ATOM 1609 O O . PRO A 1 204 ? 13.904 -8.897 -27.064 1.00 87.31 204 PRO A O 1
ATOM 1612 N N . SER A 1 205 ? 15.232 -8.022 -28.645 1.00 88.00 205 SER A N 1
ATOM 1613 C CA . SER A 1 205 ? 16.490 -8.360 -27.964 1.00 88.00 205 SER A CA 1
ATOM 1614 C C . SER A 1 205 ? 16.578 -7.725 -26.574 1.00 88.00 205 SER A C 1
ATOM 1616 O O . SER A 1 205 ? 16.965 -8.403 -25.624 1.00 88.00 205 SER A O 1
ATOM 1618 N N . GLY A 1 206 ? 16.139 -6.470 -26.429 1.00 87.12 206 GLY A N 1
ATOM 1619 C CA . GLY A 1 206 ? 16.137 -5.766 -25.147 1.00 87.12 206 GLY A CA 1
ATOM 1620 C C . GLY A 1 206 ? 15.238 -6.448 -24.114 1.00 87.12 206 GLY A C 1
ATOM 1621 O O . GLY A 1 206 ? 15.674 -6.751 -23.005 1.00 87.12 206 GLY A O 1
ATOM 1622 N N . ALA A 1 207 ? 14.008 -6.792 -24.502 1.00 88.44 207 ALA A N 1
ATOM 1623 C CA . ALA A 1 207 ? 13.089 -7.520 -23.627 1.00 88.44 207 ALA A CA 1
ATOM 1624 C C . ALA A 1 207 ? 13.614 -8.914 -23.257 1.00 88.44 207 ALA A C 1
ATOM 1626 O O . ALA A 1 207 ? 13.514 -9.323 -22.099 1.00 88.44 207 ALA A O 1
ATOM 1627 N N . LYS A 1 208 ? 14.235 -9.626 -24.205 1.00 89.69 208 LYS A N 1
ATOM 1628 C CA . LYS A 1 208 ? 14.856 -10.930 -23.946 1.00 89.69 208 LYS A CA 1
ATOM 1629 C C . LYS A 1 208 ? 15.968 -10.836 -22.898 1.00 89.69 208 LYS A C 1
ATOM 1631 O O . LYS A 1 208 ? 15.975 -11.636 -21.966 1.00 89.69 208 LYS A O 1
ATOM 1636 N N . ILE A 1 209 ? 16.872 -9.862 -23.027 1.00 89.25 209 ILE A N 1
ATOM 1637 C CA . ILE A 1 209 ? 17.981 -9.655 -22.081 1.00 89.25 209 ILE A CA 1
ATOM 1638 C C . ILE A 1 209 ? 17.441 -9.339 -20.681 1.00 89.25 209 ILE A C 1
ATOM 1640 O O . ILE A 1 209 ? 17.892 -9.936 -19.703 1.00 89.25 209 ILE A O 1
ATOM 1644 N N . TYR A 1 210 ? 16.429 -8.470 -20.588 1.00 88.94 210 TYR A N 1
ATOM 1645 C CA . TYR A 1 210 ? 15.777 -8.151 -19.317 1.00 88.94 210 TYR A CA 1
ATOM 1646 C C . TYR A 1 210 ? 15.191 -9.404 -18.646 1.00 88.94 210 TYR A C 1
ATOM 1648 O O . TYR A 1 210 ? 15.468 -9.677 -17.478 1.00 88.94 210 TYR A O 1
ATOM 1656 N N . LEU A 1 211 ? 14.427 -10.209 -19.393 1.00 88.69 211 LEU A N 1
ATOM 1657 C CA . LEU A 1 211 ? 13.814 -11.435 -18.873 1.00 88.69 211 LEU A CA 1
ATOM 1658 C C . LEU A 1 211 ? 14.857 -12.475 -18.445 1.00 88.69 211 LEU A C 1
ATOM 1660 O O . LEU A 1 211 ? 14.673 -13.141 -17.428 1.00 88.69 211 LEU A O 1
ATOM 1664 N N . GLN A 1 212 ? 15.963 -12.604 -19.181 1.00 89.75 212 GLN A N 1
ATOM 1665 C CA . GLN A 1 212 ? 17.064 -13.496 -18.811 1.00 89.75 212 GLN A CA 1
ATOM 1666 C C . GLN A 1 212 ? 17.748 -13.054 -17.512 1.00 89.75 212 GLN A C 1
ATOM 1668 O O . GLN A 1 212 ? 17.981 -13.887 -16.634 1.00 89.75 212 GLN A O 1
ATOM 1673 N N . GLY A 1 213 ? 18.015 -11.754 -17.353 1.00 87.44 213 GLY A N 1
ATOM 1674 C CA . GLY A 1 213 ? 18.559 -11.204 -16.109 1.00 87.44 213 GLY A CA 1
ATOM 1675 C C . GLY A 1 213 ? 17.617 -11.421 -14.923 1.00 87.44 213 GLY A C 1
ATOM 1676 O O . GLY A 1 213 ? 18.047 -11.822 -13.840 1.00 87.44 213 GLY A O 1
ATOM 1677 N N . LEU A 1 214 ? 16.315 -11.249 -15.149 1.00 87.31 214 LEU A N 1
ATOM 1678 C CA . LEU A 1 214 ? 15.279 -11.469 -14.146 1.00 87.31 214 LEU A CA 1
ATOM 1679 C C . LEU A 1 214 ? 15.188 -12.938 -13.714 1.00 87.31 214 LEU A C 1
ATOM 1681 O O . LEU A 1 214 ? 15.167 -13.230 -12.518 1.00 87.31 214 LEU A O 1
ATOM 1685 N N . LEU A 1 215 ? 15.195 -13.866 -14.675 1.00 89.38 215 LEU A N 1
ATOM 1686 C CA . LEU A 1 215 ? 15.210 -15.306 -14.414 1.00 89.38 215 LEU A CA 1
ATOM 1687 C C . LEU A 1 215 ? 16.434 -15.698 -13.580 1.00 89.38 215 LEU A C 1
ATOM 1689 O O . LEU A 1 215 ? 16.312 -16.426 -12.593 1.00 89.38 215 LEU A O 1
ATOM 1693 N N . TRP A 1 216 ? 17.607 -15.179 -13.948 1.00 88.56 216 TRP A N 1
ATOM 1694 C CA . TRP A 1 216 ? 18.843 -15.430 -13.219 1.00 88.56 216 TRP A CA 1
ATOM 1695 C C . TRP A 1 216 ? 18.766 -14.908 -11.778 1.00 88.56 216 TRP A C 1
ATOM 1697 O O . TRP A 1 216 ? 19.056 -15.655 -10.841 1.00 88.56 216 TRP A O 1
ATOM 1707 N N . ALA A 1 217 ? 18.297 -13.674 -11.575 1.00 86.44 217 ALA A N 1
ATOM 1708 C CA . ALA A 1 217 ? 18.141 -13.083 -10.246 1.00 86.44 217 ALA A CA 1
ATOM 1709 C C . ALA A 1 217 ? 17.155 -13.873 -9.367 1.00 86.44 217 ALA A C 1
ATOM 1711 O O . ALA A 1 217 ? 17.432 -14.133 -8.192 1.00 86.44 217 ALA A O 1
ATOM 1712 N N . LEU A 1 218 ? 16.027 -14.313 -9.933 1.00 86.94 218 LEU A N 1
ATOM 1713 C CA . LEU A 1 218 ? 15.058 -15.159 -9.235 1.00 86.94 218 LEU A CA 1
ATOM 1714 C C . LEU A 1 218 ? 15.652 -16.519 -8.866 1.00 86.94 218 LEU A C 1
ATOM 1716 O O . LEU A 1 218 ? 15.471 -16.980 -7.740 1.00 86.94 218 LEU A O 1
ATOM 1720 N N . HIS A 1 219 ? 16.408 -17.142 -9.771 1.00 88.56 219 HIS A N 1
ATOM 1721 C CA . HIS A 1 219 ? 17.105 -18.394 -9.483 1.00 88.56 219 HIS A CA 1
ATOM 1722 C 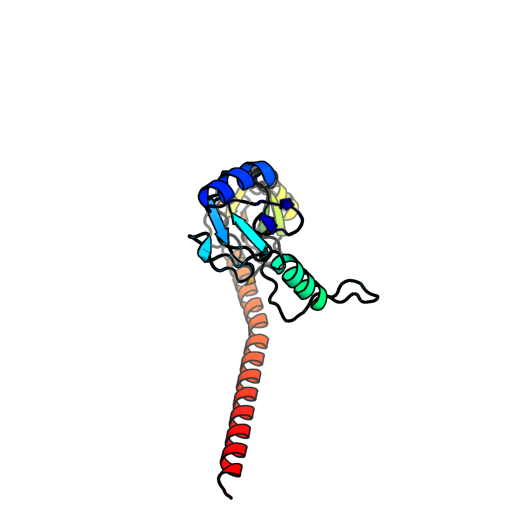C . HIS A 1 219 ? 18.095 -18.235 -8.325 1.00 88.56 219 HIS A C 1
ATOM 1724 O O . HIS A 1 219 ? 18.141 -19.100 -7.450 1.00 88.56 219 HIS A O 1
ATOM 1730 N N . GLN A 1 220 ? 18.845 -17.131 -8.273 1.00 86.25 220 GLN A N 1
ATOM 1731 C CA . GLN A 1 220 ? 19.761 -16.868 -7.161 1.00 86.25 220 GLN A CA 1
ATOM 1732 C C . GLN A 1 220 ? 19.023 -16.667 -5.835 1.00 86.25 220 GLN A C 1
ATOM 1734 O O . GLN A 1 220 ? 19.444 -17.227 -4.829 1.00 86.25 220 GLN A O 1
ATOM 1739 N N . LYS A 1 221 ? 17.889 -15.952 -5.827 1.00 84.12 221 LYS A N 1
ATOM 1740 C CA . LYS A 1 221 ? 17.053 -15.800 -4.620 1.00 84.12 221 LYS A CA 1
ATOM 1741 C C . LYS A 1 221 ? 16.408 -17.118 -4.173 1.00 84.12 221 LYS A C 1
ATOM 1743 O O . LYS A 1 221 ? 16.218 -17.339 -2.980 1.00 84.12 221 LYS A O 1
ATOM 1748 N N . LEU A 1 222 ? 16.081 -18.008 -5.110 1.00 88.69 222 LEU A N 1
ATOM 1749 C CA . LEU A 1 222 ? 15.406 -19.274 -4.820 1.00 88.69 222 LEU A CA 1
ATOM 1750 C C . LEU A 1 222 ? 16.343 -20.342 -4.233 1.00 88.69 222 LEU A C 1
ATOM 1752 O O . LEU A 1 222 ? 15.892 -21.167 -3.440 1.00 88.69 222 LEU A O 1
ATOM 1756 N N . LYS A 1 223 ? 17.632 -20.340 -4.601 1.00 90.25 223 LYS A N 1
ATOM 1757 C CA . LYS A 1 223 ? 18.640 -21.284 -4.079 1.00 90.25 223 LYS A CA 1
ATOM 1758 C C . LYS A 1 223 ? 18.683 -21.349 -2.540 1.00 90.25 223 LYS A C 1
ATOM 1760 O O . LYS A 1 223 ? 18.383 -22.420 -2.014 1.00 90.25 223 LYS A O 1
ATOM 1765 N N . PRO A 1 224 ? 18.938 -20.249 -1.802 1.00 88.25 224 PRO A N 1
ATOM 1766 C CA . PRO A 1 224 ? 19.025 -20.298 -0.342 1.00 88.25 224 PRO A CA 1
ATOM 1767 C C . PRO A 1 224 ? 17.695 -20.699 0.305 1.00 88.25 224 PRO A C 1
ATOM 1769 O O . PRO A 1 224 ? 17.686 -21.443 1.280 1.00 88.25 224 PRO A O 1
ATOM 1772 N N . ALA A 1 225 ? 16.560 -20.279 -0.262 1.00 84.31 225 ALA A N 1
ATOM 1773 C CA . ALA A 1 225 ? 15.242 -20.674 0.233 1.00 84.31 225 ALA A CA 1
ATOM 1774 C C . ALA A 1 225 ? 14.997 -22.188 0.085 1.00 84.31 225 ALA A C 1
ATOM 1776 O O . ALA A 1 225 ? 14.451 -22.831 0.985 1.00 84.31 225 ALA A O 1
ATOM 1777 N N . ARG A 1 226 ? 15.431 -22.785 -1.034 1.00 87.31 226 ARG A N 1
ATOM 1778 C CA . ARG A 1 226 ? 15.375 -24.239 -1.245 1.00 87.31 226 ARG A CA 1
ATOM 1779 C C . ARG A 1 226 ? 16.289 -24.982 -0.280 1.00 87.31 226 ARG A C 1
ATOM 1781 O O . ARG A 1 226 ? 15.875 -26.003 0.267 1.00 87.31 226 ARG A O 1
ATOM 1788 N N . ASP A 1 227 ? 17.494 -24.475 -0.058 1.00 89.00 227 ASP A N 1
ATOM 1789 C CA . ASP A 1 227 ? 18.450 -25.094 0.858 1.00 89.00 227 ASP A CA 1
ATOM 1790 C C . ASP A 1 227 ? 17.954 -25.026 2.306 1.00 89.00 227 ASP A C 1
ATOM 1792 O O . ASP A 1 227 ? 17.966 -26.039 3.006 1.00 89.00 227 ASP A O 1
ATOM 1796 N N . TYR A 1 228 ? 17.382 -23.894 2.717 1.00 85.94 228 TYR A N 1
ATOM 1797 C CA . TYR A 1 228 ? 16.709 -23.753 4.006 1.00 85.94 228 TYR A CA 1
ATOM 1798 C C . TYR A 1 228 ? 15.530 -24.728 4.154 1.00 85.94 228 TYR A C 1
ATOM 1800 O O . TYR A 1 228 ? 15.441 -25.449 5.147 1.00 85.94 228 TYR A O 1
ATOM 1808 N N . SER A 1 229 ? 14.663 -24.846 3.138 1.00 86.56 229 SER A N 1
ATOM 1809 C CA . SER A 1 229 ? 13.545 -25.806 3.157 1.00 86.56 229 SER A CA 1
ATOM 1810 C C . SER A 1 229 ? 14.016 -27.256 3.329 1.00 86.56 229 SER A C 1
ATOM 1812 O O . SER A 1 229 ? 13.374 -28.040 4.034 1.00 86.56 229 SER A O 1
ATOM 1814 N N . LYS A 1 230 ? 15.148 -27.628 2.716 1.00 87.81 230 LYS A N 1
ATOM 1815 C CA . LYS A 1 230 ? 15.761 -28.952 2.902 1.00 87.81 230 LYS A CA 1
ATOM 1816 C C . LYS A 1 230 ? 16.310 -29.130 4.319 1.00 87.81 230 LYS A C 1
ATOM 1818 O O . LYS A 1 230 ? 16.127 -30.199 4.895 1.00 87.81 230 LYS A O 1
ATOM 1823 N N . GLN A 1 231 ? 16.954 -28.109 4.889 1.00 84.56 231 GLN A N 1
ATOM 1824 C CA . GLN A 1 231 ? 17.470 -28.155 6.263 1.00 84.56 231 GLN A CA 1
ATOM 1825 C C . GLN A 1 231 ? 16.347 -28.322 7.293 1.00 84.56 231 GLN A C 1
ATOM 1827 O O . GLN A 1 231 ? 16.456 -29.176 8.168 1.00 84.56 231 GLN A O 1
ATOM 1832 N N . VAL A 1 232 ? 15.250 -27.571 7.162 1.00 82.12 232 VAL A N 1
ATOM 1833 C CA . VAL A 1 232 ? 14.085 -27.675 8.059 1.00 82.12 232 VAL A CA 1
ATOM 1834 C C . VAL A 1 232 ? 13.452 -29.065 7.983 1.00 82.12 232 VAL A C 1
ATOM 1836 O O . VAL A 1 232 ? 13.210 -29.686 9.014 1.00 82.12 232 VAL A O 1
ATOM 1839 N N . ARG A 1 233 ? 13.266 -29.612 6.772 1.00 80.38 233 ARG A N 1
ATOM 1840 C CA . ARG A 1 233 ? 12.763 -30.987 6.605 1.00 80.38 233 ARG A CA 1
ATOM 1841 C C . ARG A 1 233 ? 13.675 -32.033 7.244 1.00 80.38 233 ARG A C 1
ATOM 1843 O O . ARG A 1 233 ? 13.175 -32.963 7.865 1.00 80.38 233 ARG A O 1
ATOM 1850 N N . ARG A 1 234 ? 14.999 -31.874 7.135 1.00 78.19 234 ARG A N 1
ATOM 1851 C CA . ARG A 1 234 ? 15.966 -32.767 7.796 1.00 78.19 234 ARG A CA 1
ATOM 1852 C C . ARG A 1 234 ? 15.891 -32.676 9.319 1.00 78.19 234 ARG A C 1
ATOM 1854 O O . ARG A 1 234 ? 15.913 -33.715 9.966 1.00 78.19 234 ARG A O 1
ATOM 1861 N N . LYS A 1 235 ? 15.772 -31.469 9.885 1.00 76.12 235 LYS A N 1
ATOM 1862 C CA . LYS A 1 235 ? 15.626 -31.274 11.337 1.00 76.12 235 LYS A CA 1
ATOM 1863 C C . LYS A 1 235 ? 14.355 -31.929 11.875 1.00 76.12 235 LYS A C 1
ATOM 1865 O O . LYS A 1 235 ? 14.452 -32.718 12.802 1.00 76.12 235 LYS A O 1
ATOM 1870 N N . HIS A 1 236 ? 13.208 -31.700 11.236 1.00 72.69 236 HIS A N 1
ATOM 1871 C CA . HIS A 1 236 ? 11.958 -32.354 11.638 1.00 72.69 236 HIS A CA 1
ATOM 1872 C C . HIS A 1 236 ? 12.016 -33.878 11.514 1.00 72.69 236 HIS A C 1
ATOM 1874 O O . HIS A 1 236 ? 11.487 -34.581 12.367 1.00 72.69 236 HIS A O 1
ATOM 1880 N N . PHE A 1 237 ? 12.676 -34.404 10.478 1.00 74.69 237 PHE A N 1
ATOM 1881 C CA . PHE A 1 237 ? 12.860 -35.848 10.338 1.00 74.69 237 PHE A CA 1
ATOM 1882 C C . PHE A 1 237 ? 13.743 -36.428 11.456 1.00 74.69 237 PHE A C 1
ATOM 1884 O O . PHE A 1 237 ? 13.423 -37.477 12.010 1.00 74.69 237 PHE A O 1
ATOM 1891 N N . LEU A 1 238 ? 14.823 -35.734 11.830 1.00 71.69 238 LEU A N 1
ATOM 1892 C CA . LEU A 1 238 ? 15.692 -36.123 12.946 1.00 71.69 238 LEU A CA 1
ATOM 1893 C C . LEU A 1 238 ? 14.958 -36.053 14.291 1.00 71.69 238 LEU A C 1
ATOM 1895 O O . LEU A 1 238 ? 15.023 -37.010 15.052 1.00 71.69 238 LEU A O 1
ATOM 1899 N N . GLU A 1 239 ? 14.207 -34.984 14.559 1.00 71.50 239 GLU A N 1
ATOM 1900 C CA . GLU A 1 239 ? 13.384 -34.857 15.772 1.00 71.50 239 GLU A CA 1
ATOM 1901 C C . GLU A 1 239 ? 12.320 -35.957 15.859 1.00 71.50 239 GLU A C 1
ATOM 1903 O O . GLU A 1 239 ? 12.184 -36.593 16.901 1.00 71.50 239 GLU A O 1
ATOM 1908 N N . ALA A 1 240 ? 11.617 -36.252 14.761 1.00 70.31 240 ALA A N 1
ATOM 1909 C CA . ALA A 1 240 ? 10.643 -37.342 14.717 1.00 70.31 240 ALA A CA 1
ATOM 1910 C C . ALA A 1 240 ? 11.299 -38.713 14.954 1.00 70.31 240 ALA A C 1
ATOM 1912 O O . ALA A 1 240 ? 10.736 -39.556 15.648 1.00 70.31 240 ALA A O 1
ATOM 1913 N N . THR A 1 241 ? 12.509 -38.925 14.427 1.00 70.94 241 THR A N 1
ATOM 1914 C CA . THR A 1 241 ? 13.270 -40.168 14.631 1.00 70.94 241 THR A CA 1
ATOM 1915 C C . THR A 1 241 ? 13.725 -40.315 16.085 1.00 70.94 241 THR A C 1
ATOM 1917 O O . THR A 1 241 ? 13.585 -41.393 16.658 1.00 70.94 241 THR A O 1
ATOM 1920 N N . VAL A 1 242 ? 14.211 -39.237 16.708 1.00 72.38 242 VAL A N 1
ATOM 1921 C CA . VAL A 1 242 ? 14.613 -39.225 18.125 1.00 72.38 242 VAL A CA 1
ATOM 1922 C C . VAL A 1 242 ? 13.406 -39.452 19.038 1.00 72.38 242 VAL A C 1
ATOM 1924 O O . VAL A 1 242 ? 13.488 -40.249 19.969 1.00 72.38 242 VAL A O 1
ATOM 1927 N N . LEU A 1 243 ? 12.263 -38.821 18.754 1.00 71.8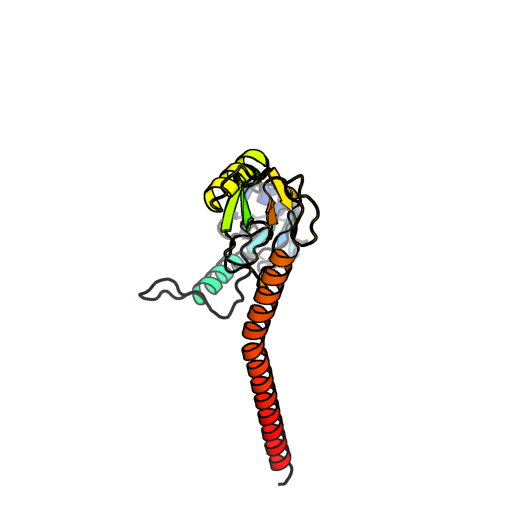8 243 LEU A N 1
ATOM 1928 C CA . LEU A 1 243 ? 11.028 -39.033 19.514 1.00 71.88 243 LEU A CA 1
ATOM 1929 C C . LEU A 1 243 ? 10.513 -40.472 19.388 1.00 71.88 243 LEU A C 1
ATOM 1931 O O . LEU A 1 243 ? 10.119 -41.061 20.391 1.00 71.88 243 LEU A O 1
ATOM 1935 N N . LEU A 1 244 ? 10.574 -41.068 18.192 1.00 70.00 244 LEU A N 1
ATOM 1936 C CA . LEU A 1 244 ? 10.247 -42.482 17.995 1.00 70.00 244 LEU A CA 1
ATOM 1937 C C . LEU A 1 244 ? 11.202 -43.391 18.778 1.00 70.00 244 LEU A C 1
ATOM 1939 O O . LEU A 1 244 ? 10.745 -44.310 19.450 1.00 70.00 244 LEU A O 1
ATOM 1943 N N . GLN A 1 245 ? 12.510 -43.123 18.756 1.00 68.56 245 GLN A N 1
ATOM 1944 C CA . GLN A 1 245 ? 13.484 -43.897 19.533 1.00 68.56 245 GLN A CA 1
ATOM 1945 C C . GLN A 1 245 ? 13.239 -43.798 21.044 1.00 68.56 245 GLN A C 1
ATOM 1947 O O . GLN A 1 245 ? 13.269 -44.824 21.718 1.00 68.56 245 GLN A O 1
ATOM 1952 N N . LEU A 1 246 ? 12.939 -42.609 21.577 1.00 69.25 246 LEU A N 1
ATOM 1953 C CA . LEU A 1 246 ? 12.591 -42.425 22.993 1.00 69.25 246 LEU A CA 1
ATOM 1954 C C . LEU A 1 246 ? 11.278 -43.131 23.368 1.00 69.25 246 LEU A C 1
ATOM 1956 O O . LEU A 1 246 ? 11.186 -43.736 24.439 1.00 69.25 246 LEU A O 1
ATOM 1960 N N . TYR A 1 247 ? 10.287 -43.104 22.474 1.00 69.00 247 TYR A N 1
ATOM 1961 C CA . TYR A 1 247 ? 9.014 -43.800 22.657 1.00 69.00 247 TYR A CA 1
ATOM 1962 C C . TYR A 1 247 ? 9.202 -45.324 22.696 1.00 69.00 247 TYR A C 1
ATOM 1964 O O . TYR A 1 247 ? 8.731 -45.980 23.622 1.00 69.00 247 TYR A O 1
ATOM 1972 N N . PHE A 1 248 ? 9.968 -45.892 21.758 1.00 68.12 248 PHE A N 1
ATOM 1973 C CA . PHE A 1 248 ? 10.287 -47.324 21.760 1.00 68.12 248 PHE A CA 1
ATOM 1974 C C . PHE A 1 248 ? 11.186 -47.739 22.934 1.00 68.12 248 PHE A C 1
ATOM 1976 O O . PHE A 1 248 ? 11.073 -48.869 23.402 1.00 68.12 248 PHE A O 1
ATOM 1983 N N . CYS A 1 249 ? 12.045 -46.849 23.442 1.00 63.00 249 CYS A N 1
ATOM 1984 C CA . CYS A 1 249 ? 12.862 -47.122 24.629 1.00 63.00 249 CYS A CA 1
ATOM 1985 C C . CYS A 1 249 ? 12.014 -47.179 25.914 1.00 63.00 249 CYS A C 1
ATOM 1987 O O . CYS A 1 249 ? 12.282 -48.000 26.784 1.00 63.00 249 CYS A O 1
ATOM 1989 N N . SER A 1 250 ? 10.952 -46.367 26.007 1.00 64.44 250 SER A N 1
ATOM 1990 C CA . SER A 1 250 ? 10.037 -46.363 27.164 1.00 64.44 250 SER A CA 1
ATOM 1991 C C . SER A 1 250 ? 9.092 -47.571 27.218 1.00 64.44 250 SER A C 1
ATOM 1993 O O . SER A 1 250 ? 8.556 -47.866 28.277 1.00 64.44 250 SER A O 1
ATOM 1995 N N . TYR A 1 251 ? 8.892 -48.283 26.104 1.00 57.91 251 TYR A N 1
ATOM 1996 C CA . TYR A 1 251 ? 8.023 -49.469 26.016 1.00 57.91 251 TYR A CA 1
ATOM 1997 C C . TYR A 1 251 ? 8.775 -50.809 26.125 1.00 57.91 251 TYR A C 1
ATOM 1999 O O . TYR A 1 251 ? 8.181 -51.866 25.922 1.00 57.91 251 TYR A O 1
ATOM 2007 N N . ARG A 1 252 ? 10.087 -50.780 26.397 1.00 55.41 252 ARG A N 1
ATOM 2008 C CA . ARG A 1 252 ? 10.952 -51.973 26.472 1.00 55.41 252 ARG A CA 1
ATOM 2009 C C . ARG A 1 252 ? 11.443 -52.309 27.891 1.00 55.41 252 ARG A C 1
ATOM 2011 O O . ARG A 1 252 ? 12.390 -53.085 28.012 1.00 55.41 252 ARG A O 1
ATOM 2018 N N . GLN A 1 253 ? 10.822 -51.735 28.924 1.00 50.16 253 GLN A N 1
ATOM 2019 C CA . GLN A 1 253 ? 10.923 -52.154 30.334 1.00 50.16 253 GLN A CA 1
ATOM 2020 C C . GLN A 1 253 ? 9.657 -52.910 30.729 1.00 50.16 253 GLN A C 1
ATOM 2022 O O . GLN A 1 253 ? 9.792 -53.870 31.516 1.00 50.16 253 GLN A O 1
#

Foldseek 3Di:
DEAEFLADPQDDDDDDDWVVVVQVVCCVRSVDPAGWDWKAFLVQDTDDTPVVADPPGYIYTDRPDGHDNNCPVVVVVVVQVVQWDQDPVGIDHHPPDDPDPPDPPDDPVVCVVPVPLWAWEWEDEFLAQPDTDTDIDRQPCVQVVQVVVCVVHVPPAGFDFKAALVQDTDPTSVPFDWDDPVPDPDPGIYTGDMYTDRPDGHDNNNSVVNVVVVVVVVVVVVVVVVVVVVVVVVVVVVVVVVVVVVVVVVVPD

Secondary structure (DSSP, 8-state):
-EEETT-SSSEE----SSHHHHHHHHHHHTT-SS---EEE-TTS-EE-SGGGS-TT--EEEESSPPP--TTHHHHHHHHHHHT-EEETTEEEPPTTS----------HHHHHHH---EEEEEEEETT--SS-EEEEEESS-HHHHHHHHHHHTT-SS---EEEETTS-B-S-GGGSPBPPGGG-SSSSPEEEEEEEESSSPP-HHHHHHHHHHHHHHHHHHHHHHHHHHHHHHHHHHHHHHHHHHHHHHHT--

InterPro domains:
  IPR003533 Doublecortin domain [PS50309] (1-74)
  IPR036572 Doublecortin domain superfamily [G3DSA:3.10.20.230] (2-68)
  IPR036572 Doublecortin domain superfamily [SSF89837] (3-68)
  IPR043188 Doublecortin domain-containing protein 1 [PTHR46302] (1-233)
  IPR056415 DCDC1, second doublecortin-like domain [PF24478] (106-208)

pLDDT: mean 81.71, std 8.86, range [50.16, 92.62]